Protein 7DMN (pdb70)

Nearest PDB structures (foldseek):
  7dmn-assembly1_A  TM=1.003E+00  e=6.955E-75  Fusarium sp. FN080326
  7e5t-assembly2_B  TM=9.653E-01  e=1.351E-65  Fusarium sp. FN080326
  7e5t-assembly4_D  TM=9.650E-01  e=1.390E-64  Fusarium sp. FN080326
  7e5v-assembly3_C  TM=9.183E-01  e=2.519E-38  Pyrenochaetopsis sp.
  7e5u-assembly3_C  TM=9.226E-01  e=4.398E-38  Pyrenochaetopsis sp.

Organism: Fusarium sp. (strain FN080326) (NCBI:txid1608308)

Structure (mmCIF, N/CA/C/O backbone):
data_7DMN
#
_entry.id   7DMN
#
_cell.length_a   84.968
_cell.length_b   82.429
_cell.length_c   48.192
_cell.angle_alpha   90.000
_cell.angle_beta   90.000
_cell.angle_gamma   90.000
#
_symmetry.space_group_name_H-M   'P 21 21 2'
#
loop_
_entity.id
_entity.type
_entity.pdbx_description
1 polymer 'Diels-Alderase fsa2'
2 non-polymer GLYCEROL
3 water water
#
loop_
_atom_site.group_PDB
_atom_site.id
_atom_site.type_symbol
_atom_site.label_atom_id
_atom_site.label_alt_id
_atom_site.label_comp_id
_atom_site.label_asym_id
_atom_site.label_entity_id
_atom_site.label_seq_id
_atom_site.pdbx_PDB_ins_code
_atom_site.Cartn_x
_atom_site.Cartn_y
_atom_site.Cartn_z
_atom_site.occupancy
_atom_site.B_iso_or_equiv
_atom_site.auth_seq_id
_atom_site.auth_comp_id
_atom_site.auth_asym_id
_atom_site.auth_atom_id
_atom_site.pdbx_PDB_model_num
ATOM 1 N N . HIS A 1 3 ? -28.045 -0.128 -38.257 1.00 50.00 3 HIS A N 1
ATOM 2 C CA . HIS A 1 3 ? -26.945 0.839 -37.956 1.00 50.62 3 HIS A CA 1
ATOM 3 C C . HIS A 1 3 ? -25.851 0.133 -37.133 1.00 47.55 3 HIS A C 1
ATOM 4 O O . HIS A 1 3 ? -25.276 -0.823 -37.626 1.00 42.73 3 HIS A O 1
ATOM 11 N N . MET A 1 4 ? -25.572 0.587 -35.899 1.00 39.85 4 MET A N 1
ATOM 12 C CA . MET A 1 4 ? -24.234 0.421 -35.295 1.00 35.37 4 MET A CA 1
ATOM 13 C C . MET A 1 4 ? -24.079 -0.958 -34.629 1.00 32.22 4 MET A C 1
ATOM 14 O O . MET A 1 4 ? -25.083 -1.613 -34.223 1.00 25.15 4 MET A O 1
ATOM 19 N N . SER A 1 5 ? -22.797 -1.362 -34.510 1.00 26.70 5 SER A N 1
ATOM 20 C CA . SER A 1 5 ? -22.352 -2.696 -34.081 1.00 23.71 5 SER A CA 1
ATOM 21 C C . SER A 1 5 ? -21.436 -2.587 -32.844 1.00 20.53 5 SER A C 1
ATOM 22 O O . SER A 1 5 ? -20.446 -1.863 -32.862 1.00 19.93 5 SER A O 1
ATOM 25 N N . ASN A 1 6 ? -21.794 -3.286 -31.763 1.00 17.84 6 ASN A N 1
ATOM 26 C CA . ASN A 1 6 ? -20.996 -3.351 -30.529 1.00 17.40 6 ASN A CA 1
ATOM 27 C C . ASN A 1 6 ? -20.793 -1.947 -29.919 1.00 17.54 6 ASN A C 1
ATOM 28 O O . ASN A 1 6 ? -19.718 -1.622 -29.412 1.00 17.62 6 ASN A O 1
ATOM 33 N N . VAL A 1 7 ? -21.828 -1.118 -30.005 1.00 16.42 7 VAL A N 1
ATOM 34 C CA . VAL A 1 7 ? -21.863 0.191 -29.369 1.00 16.88 7 VAL A CA 1
ATOM 35 C C . VAL A 1 7 ? -23.077 0.207 -28.429 1.00 16.14 7 VAL A C 1
ATOM 36 O O . VAL A 1 7 ? -24.214 0.051 -28.870 1.00 16.61 7 VAL A O 1
ATOM 40 N N . THR A 1 8 ? -22.795 0.342 -27.131 1.00 15.86 8 THR A N 1
ATOM 41 C CA . THR A 1 8 ? -23.791 0.399 -26.092 1.00 16.23 8 THR A CA 1
ATOM 42 C C . THR A 1 8 ? -24.201 1.860 -25.910 1.00 18.40 8 THR A C 1
ATOM 43 O O . THR A 1 8 ? -23.352 2.712 -25.583 1.00 17.17 8 THR A O 1
ATOM 47 N N . VAL A 1 9 ? -25.503 2.120 -26.056 1.00 19.31 9 VAL A N 1
ATOM 48 C CA . VAL A 1 9 ? -26.046 3.463 -26.038 1.00 21.05 9 VAL A CA 1
ATOM 49 C C . VAL A 1 9 ? -27.165 3.576 -25.001 1.00 20.50 9 VAL A C 1
ATOM 50 O O . VAL A 1 9 ? -28.048 2.729 -24.922 1.00 21.96 9 VAL A O 1
ATOM 54 N N . SER A 1 10 ? -27.120 4.678 -24.245 1.00 19.61 10 SER A N 1
ATOM 55 C CA . SER A 1 10 ? -28.233 5.174 -23.420 1.00 18.77 10 SER A CA 1
ATOM 56 C C . SER A 1 10 ? -28.618 6.542 -23.955 1.00 18.86 10 SER A C 1
ATOM 57 O O . SER A 1 10 ? -27.777 7.430 -23.912 1.00 17.16 10 SER A O 1
ATOM 60 N N . ALA A 1 11 ? -29.851 6.661 -24.471 1.00 18.57 11 ALA A N 1
ATOM 61 C CA . ALA A 1 11 ? -30.370 7.893 -25.102 1.00 20.48 11 ALA A CA 1
ATOM 62 C C . ALA A 1 11 ? -31.605 8.361 -24.321 1.00 22.80 11 ALA A C 1
ATOM 63 O O . ALA A 1 11 ? -32.584 7.575 -24.114 1.00 23.02 11 ALA A O 1
ATOM 65 N N . PHE A 1 12 ? -31.524 9.606 -23.845 1.00 21.12 12 PHE A N 1
ATOM 66 C CA . PHE A 1 12 ? -32.579 10.277 -23.115 1.00 21.57 12 PHE A CA 1
ATOM 67 C C . PHE A 1 12 ? -33.043 11.456 -23.976 1.00 20.36 12 PHE A C 1
ATOM 68 O O . PHE A 1 12 ? -32.241 12.247 -24.420 1.00 19.38 12 PHE A O 1
ATOM 76 N N . THR A 1 13 ? -34.347 11.560 -24.197 1.00 21.35 13 THR A N 1
ATOM 77 C CA . THR A 1 13 ? -34.883 12.653 -24.956 1.00 23.50 13 THR A CA 1
ATOM 78 C C . THR A 1 13 ? -36.135 13.128 -24.247 1.00 23.85 13 THR A C 1
ATOM 79 O O . THR A 1 13 ? -37.060 12.331 -24.046 1.00 25.04 13 THR A O 1
ATOM 83 N N . VAL A 1 14 ? -36.171 14.422 -23.918 1.00 26.32 14 VAL A N 1
ATOM 84 C CA . VAL A 1 14 ? -37.317 15.016 -23.238 1.00 26.60 14 VAL A CA 1
ATOM 85 C C . VAL A 1 14 ? -38.586 14.629 -24.013 1.00 25.93 14 VAL A C 1
ATOM 86 O O . VAL A 1 14 ? -38.577 14.620 -25.217 1.00 25.70 14 VAL A O 1
ATOM 90 N N . ASP A 1 15 ? -39.603 14.155 -23.289 1.00 25.97 15 ASP A N 1
ATOM 91 C CA . ASP A 1 15 ? -40.915 13.766 -23.800 1.00 28.11 15 ASP A CA 1
ATOM 92 C C . ASP A 1 15 ? -40.921 12.407 -24.519 1.00 30.60 15 ASP A C 1
ATOM 93 O O . ASP A 1 15 ? -41.946 12.063 -25.070 1.00 31.47 15 ASP A O 1
ATOM 98 N N . LYS A 1 16 ? -39.818 11.647 -24.547 1.00 29.33 16 LYS A N 1
ATOM 99 C CA . LYS A 1 16 ? -39.861 10.263 -25.047 1.00 32.65 16 LYS A CA 1
ATOM 100 C C . LYS A 1 16 ? -39.621 9.327 -23.856 1.00 35.01 16 LYS A C 1
ATOM 101 O O . LYS A 1 16 ? -39.005 9.722 -22.853 1.00 35.10 16 LYS A O 1
ATOM 107 N N . SER A 1 17 ? -40.172 8.111 -23.931 1.00 37.22 17 SER A N 1
ATOM 108 C CA . SER A 1 17 ? -40.091 7.152 -22.825 1.00 40.22 17 SER A CA 1
ATOM 109 C C . SER A 1 17 ? -38.790 6.357 -22.922 1.00 39.70 17 SER A C 1
ATOM 110 O O . SER A 1 17 ? -38.338 6.039 -24.007 1.00 38.09 17 SER A O 1
ATOM 113 N N . ILE A 1 18 ? -38.252 5.998 -21.752 1.00 44.36 18 ILE A N 1
ATOM 114 C CA . ILE A 1 18 ? -36.995 5.274 -21.618 1.00 47.99 18 ILE A CA 1
ATOM 115 C C . ILE A 1 18 ? -37.256 3.813 -21.229 1.00 54.17 18 ILE A C 1
ATOM 116 O O . ILE A 1 18 ? -36.298 3.096 -20.943 1.00 58.35 18 ILE A O 1
ATOM 121 N N . SER A 1 19 ? -38.525 3.370 -21.219 1.00 57.26 19 SER A N 1
ATOM 122 C CA . SER A 1 19 ? -38.884 1.989 -20.782 1.00 56.68 19 SER A CA 1
ATOM 123 C C . SER A 1 19 ? -38.363 0.925 -21.771 1.00 52.56 19 SER A C 1
ATOM 124 O O . SER A 1 19 ? -38.078 -0.197 -21.345 1.00 53.92 19 SER A O 1
ATOM 127 N N . GLU A 1 20 ? -38.215 1.272 -23.062 1.00 50.50 20 GLU A N 1
ATOM 128 C CA . GLU A 1 20 ? -37.768 0.308 -24.104 1.00 49.14 20 GLU A CA 1
ATOM 129 C C . GLU A 1 20 ? -36.242 0.352 -24.322 1.00 48.12 20 GLU A C 1
ATOM 130 O O . GLU A 1 20 ? -35.712 -0.385 -25.168 1.00 53.25 20 GLU A O 1
ATOM 136 N N . GLU A 1 21 ? -35.520 1.199 -23.574 1.00 43.53 21 GLU A N 1
ATOM 137 C CA . GLU A 1 21 ? -34.055 1.241 -23.672 1.00 35.92 21 GLU A CA 1
ATOM 138 C C . GLU A 1 21 ? -33.511 -0.139 -23.260 1.00 34.05 21 GLU A C 1
ATOM 139 O O . GLU A 1 21 ? -33.931 -0.737 -22.274 1.00 32.82 21 GLU A O 1
ATOM 145 N N . HIS A 1 22 ? -32.571 -0.667 -24.038 1.00 32.53 22 HIS A N 1
ATOM 146 C CA . HIS A 1 22 ? -32.125 -2.014 -23.800 1.00 30.85 22 HIS A CA 1
ATOM 147 C C . HIS A 1 22 ? -31.153 -2.031 -22.622 1.00 27.78 22 HIS A C 1
ATOM 148 O O . HIS A 1 22 ? -31.021 -3.032 -21.961 1.00 24.97 22 HIS A O 1
ATOM 155 N N . VAL A 1 23 ? -30.477 -0.910 -22.349 1.00 26.40 23 VAL A N 1
ATOM 156 C CA . VAL A 1 23 ? -29.387 -0.981 -21.399 1.00 25.64 23 VAL A CA 1
ATOM 157 C C . VAL A 1 23 ? -29.928 -1.089 -19.961 1.00 23.77 23 VAL A C 1
ATOM 158 O O . VAL A 1 23 ? -30.865 -0.408 -19.597 1.00 28.35 23 VAL A O 1
ATOM 162 N N . LEU A 1 24 ? -29.330 -1.989 -19.161 1.00 22.10 24 LEU A N 1
ATOM 163 C CA . LEU A 1 24 ? -29.750 -2.274 -17.773 1.00 24.02 24 LEU A CA 1
ATOM 164 C C . LEU A 1 24 ? -29.160 -1.266 -16.777 1.00 23.45 24 LEU A C 1
ATOM 165 O O . LEU A 1 24 ? -28.037 -0.797 -16.938 1.00 21.72 24 LEU A O 1
ATOM 170 N N . PRO A 1 25 ? -29.913 -0.912 -15.711 1.00 23.18 25 PRO A N 1
ATOM 171 C CA . PRO A 1 25 ? -29.419 -0.015 -14.669 1.00 24.65 25 PRO A CA 1
ATOM 172 C C . PRO A 1 25 ? -28.308 -0.716 -13.876 1.00 21.75 25 PRO A C 1
ATOM 173 O O . PRO A 1 25 ? -28.240 -1.941 -13.836 1.00 19.55 25 PRO A O 1
ATOM 177 N N . SER A 1 26 ? -27.413 0.065 -13.294 1.00 20.45 26 SER A N 1
ATOM 178 C CA . SER A 1 26 ? -26.346 -0.471 -12.477 1.00 19.89 26 SER A CA 1
ATOM 179 C C . SER A 1 26 ? -26.166 0.426 -11.261 1.00 20.64 26 SER A C 1
ATOM 180 O O . SER A 1 26 ? -26.648 1.560 -11.242 1.00 19.96 26 SER A O 1
ATOM 183 N N . SER A 1 27 ? -25.506 -0.107 -10.239 1.00 19.10 27 SER A N 1
ATOM 184 C CA . SER A 1 27 ? -25.013 0.717 -9.141 1.00 19.74 27 SER A CA 1
ATOM 185 C C . SER A 1 27 ? -23.498 0.876 -9.314 1.00 17.43 27 SER A C 1
ATOM 186 O O . SER A 1 27 ? -22.966 0.817 -10.440 1.00 17.35 27 SER A O 1
ATOM 189 N N . PHE A 1 28 ? -22.803 1.097 -8.208 1.00 16.43 28 PHE A N 1
ATOM 190 C CA . PHE A 1 28 ? -21.347 1.319 -8.245 1.00 14.79 28 PHE A CA 1
ATOM 191 C C . PHE A 1 28 ? -20.634 0.056 -8.749 1.00 14.68 28 PHE A C 1
ATOM 192 O O . PHE A 1 28 ? -20.857 -1.053 -8.242 1.00 14.53 28 PHE A O 1
ATOM 200 N N . ILE A 1 29 ? -19.801 0.214 -9.785 1.00 14.49 29 ILE A N 1
ATOM 201 C CA . ILE A 1 29 ? -18.924 -0.856 -10.245 1.00 14.67 29 ILE A CA 1
ATOM 202 C C . ILE A 1 29 ? -17.531 -0.640 -9.657 1.00 14.14 29 ILE A C 1
ATOM 203 O O . ILE A 1 29 ? -16.831 0.289 -10.062 1.00 15.24 29 ILE A O 1
ATOM 208 N N . PRO A 1 30 ? -17.087 -1.471 -8.705 1.00 13.22 30 PRO A N 1
ATOM 209 C CA . PRO A 1 30 ? -15.773 -1.306 -8.098 1.00 14.55 30 PRO A CA 1
ATOM 210 C C . PRO A 1 30 ? -14.685 -1.364 -9.167 1.00 14.03 30 PRO A C 1
ATOM 211 O O . PRO A 1 30 ? -14.805 -2.156 -10.099 1.00 13.81 30 PRO A O 1
ATOM 215 N N . GLY A 1 31 ? -13.682 -0.494 -9.042 1.00 13.82 31 GLY A N 1
ATOM 216 C CA . GLY A 1 31 ? -12.503 -0.531 -9.895 1.00 13.16 31 GLY A CA 1
ATOM 217 C C . GLY A 1 31 ? -12.704 0.234 -11.184 1.00 14.03 31 GLY A C 1
ATOM 218 O O . GLY A 1 31 ? -11.817 0.330 -11.971 1.00 14.46 31 GLY A O 1
ATOM 219 N N . SER A 1 32 ? -13.882 0.820 -11.374 1.00 14.16 32 SER A N 1
ATOM 220 C CA . SER A 1 32 ? -14.259 1.383 -12.647 1.00 14.38 32 SER A CA 1
ATOM 221 C C . SER A 1 32 ? -14.479 2.894 -12.510 1.00 12.97 32 SER A C 1
ATOM 222 O O . SER A 1 32 ? -14.742 3.397 -11.418 1.00 13.69 32 SER A O 1
ATOM 225 N N . GLY A 1 33 ? -14.410 3.573 -13.649 1.00 12.37 33 GLY A N 1
ATOM 226 C CA . GLY A 1 33 ? -14.763 4.981 -13.756 1.00 13.29 33 GLY A CA 1
ATOM 227 C C . GLY A 1 33 ? -16.258 5.221 -13.687 1.00 12.90 33 GLY A C 1
ATOM 228 O O . GLY A 1 33 ? -16.665 6.313 -13.363 1.00 11.98 33 GLY A O 1
ATOM 229 N N . ASN A 1 34 ? -17.063 4.197 -14.009 1.00 13.00 34 ASN A N 1
ATOM 230 C CA . ASN A 1 34 ? -18.542 4.266 -13.873 1.00 13.11 34 ASN A CA 1
ATOM 231 C C . ASN A 1 34 ? -19.111 5.404 -14.735 1.00 13.74 34 ASN A C 1
ATOM 232 O O . ASN A 1 34 ? -20.142 6.028 -14.358 1.00 14.26 34 ASN A O 1
ATOM 237 N N . ILE A 1 35 ? -18.493 5.633 -15.899 1.00 12.19 35 ILE A N 1
ATOM 238 C CA . ILE A 1 35 ? -18.829 6.741 -16.782 1.00 13.33 35 ILE A CA 1
ATOM 239 C C . ILE A 1 35 ? -20.238 6.551 -17.367 1.00 12.84 35 ILE A C 1
ATOM 240 O O . ILE A 1 35 ? -20.966 7.526 -17.608 1.00 13.23 35 ILE A O 1
ATOM 245 N N . PHE A 1 36 ? -20.629 5.305 -17.646 1.00 12.57 36 PHE A N 1
ATOM 246 C CA . PHE A 1 36 ? -21.915 5.046 -18.281 1.00 12.40 36 PHE A CA 1
ATOM 247 C C . PHE A 1 36 ? -23.048 5.347 -17.298 1.00 11.53 36 PHE A C 1
ATOM 248 O O . PHE A 1 36 ? -22.953 5.017 -16.116 1.00 11.44 36 PHE A O 1
ATOM 256 N N . PRO A 1 37 ? -24.185 5.862 -17.805 1.00 11.87 37 PRO A N 1
ATOM 257 C CA . PRO A 1 37 ? -25.382 6.113 -16.992 1.00 12.32 37 PRO A CA 1
ATOM 258 C C . PRO A 1 37 ? -25.879 4.945 -16.128 1.00 14.13 37 PRO A C 1
ATOM 259 O O . PRO A 1 37 ? -25.852 3.793 -16.571 1.00 15.04 37 PRO A O 1
ATOM 263 N N . LYS A 1 38 ? -26.332 5.262 -14.908 1.00 14.70 38 LYS A N 1
ATOM 264 C CA . LYS A 1 38 ? -26.772 4.288 -13.939 1.00 16.21 38 LYS A CA 1
ATOM 265 C C . LYS A 1 38 ? -28.280 4.032 -14.025 1.00 18.38 38 LYS A C 1
ATOM 266 O O . LYS A 1 38 ? -28.721 2.893 -13.770 1.00 15.68 38 LYS A O 1
ATOM 272 N N . PHE A 1 39 ? -29.051 5.103 -14.255 1.00 18.28 39 PHE A N 1
ATOM 273 C CA . PHE A 1 39 ? -30.510 5.045 -14.243 1.00 22.31 39 PHE A CA 1
ATOM 274 C C . PHE A 1 39 ? -30.967 5.033 -15.697 1.00 25.21 39 PHE A C 1
ATOM 275 O O . PHE A 1 39 ? -31.096 6.074 -16.295 1.00 33.39 39 PHE A O 1
ATOM 283 N N . THR A 1 40 ? -31.134 3.849 -16.285 1.00 25.93 40 THR A N 1
ATOM 284 C CA . THR A 1 40 ? -31.184 3.750 -17.745 1.00 26.86 40 THR A CA 1
ATOM 285 C C . THR A 1 40 ? -32.599 3.564 -18.302 1.00 29.69 40 THR A C 1
ATOM 286 O O . THR A 1 40 ? -33.014 4.323 -19.180 1.00 33.84 40 THR A O 1
ATOM 290 N N . SER A 1 41 ? -33.278 2.477 -17.933 1.00 38.29 41 SER A N 1
ATOM 291 C CA . SER A 1 41 ? -34.611 2.160 -18.555 1.00 43.41 41 SER A CA 1
ATOM 292 C C . SER A 1 41 ? -35.755 2.630 -17.641 1.00 44.62 41 SER A C 1
ATOM 293 O O . SER A 1 41 ? -36.950 2.601 -18.025 1.00 47.37 41 SER A O 1
ATOM 296 N N . ALA A 1 42 ? -35.390 3.044 -16.427 1.00 38.40 42 ALA A N 1
ATOM 297 C CA . ALA A 1 42 ? -36.267 3.794 -15.581 1.00 40.20 42 ALA A CA 1
ATOM 298 C C . ALA A 1 42 ? -35.392 4.782 -14.827 1.00 44.10 42 ALA A C 1
ATOM 299 O O . ALA A 1 42 ? -34.183 4.803 -15.008 1.00 48.60 42 ALA A O 1
ATOM 301 N N . ILE A 1 43 ? -36.014 5.559 -13.953 1.00 42.39 43 ILE A N 1
ATOM 302 C CA . ILE A 1 43 ? -35.293 6.533 -13.257 1.00 43.84 43 ILE A CA 1
ATOM 303 C C . ILE A 1 43 ? -36.182 6.994 -12.114 1.00 43.22 43 ILE A C 1
ATOM 304 O O . ILE A 1 43 ? -37.257 7.547 -12.363 1.00 37.82 43 ILE A O 1
ATOM 309 N N . PRO A 1 44 ? -35.814 6.674 -10.846 1.00 39.24 44 PRO A N 1
ATOM 310 C CA . PRO A 1 44 ? -36.496 7.251 -9.696 1.00 36.04 44 PRO A CA 1
ATOM 311 C C . PRO A 1 44 ? -36.738 8.730 -9.993 1.00 34.99 44 PRO A C 1
ATOM 312 O O . PRO A 1 44 ? -35.864 9.421 -10.517 1.00 35.85 44 PRO A O 1
ATOM 316 N N . LYS A 1 45 ? -37.947 9.184 -9.669 1.00 30.07 45 LYS A N 1
ATOM 317 C CA . LYS A 1 45 ? -38.384 10.512 -9.965 1.00 31.62 45 LYS A CA 1
ATOM 318 C C . LYS A 1 45 ? -37.309 11.534 -9.527 1.00 30.07 45 LYS A C 1
A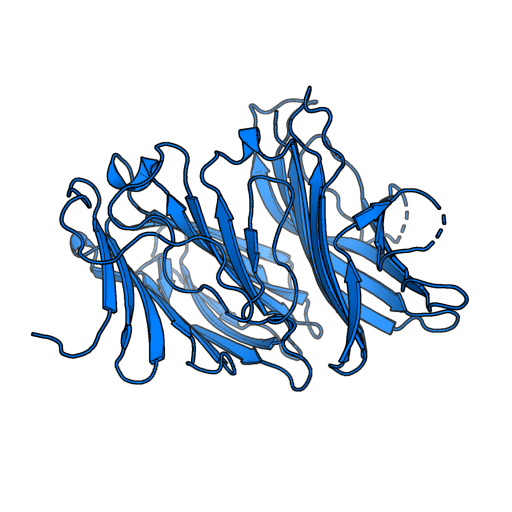TOM 319 O O . LYS A 1 45 ? -37.209 12.624 -10.116 1.00 32.12 45 LYS A O 1
ATOM 325 N N . THR A 1 46 ? -36.522 11.189 -8.495 1.00 27.06 46 THR A N 1
ATOM 326 C CA . THR A 1 46 ? -35.654 12.126 -7.773 1.00 23.63 46 THR A CA 1
ATOM 327 C C . THR A 1 46 ? -34.191 12.001 -8.220 1.00 21.38 46 THR A C 1
ATOM 328 O O . THR A 1 46 ? -33.340 12.778 -7.772 1.00 20.55 46 THR A O 1
ATOM 332 N N . ALA A 1 47 ? -33.917 11.008 -9.061 1.00 19.77 47 ALA A N 1
ATOM 333 C CA . ALA A 1 47 ? -32.570 10.526 -9.342 1.00 19.39 47 ALA A CA 1
ATOM 334 C C . ALA A 1 47 ? -31.853 11.495 -10.281 1.00 17.35 47 ALA A C 1
ATOM 335 O O . ALA A 1 47 ? -32.489 12.155 -11.099 1.00 19.04 47 ALA A O 1
ATOM 337 N N . TRP A 1 48 ? -30.521 11.548 -10.180 1.00 15.04 48 TRP A N 1
ATOM 338 C CA . TRP A 1 48 ? -29.705 12.467 -10.985 1.00 13.83 48 TRP A CA 1
ATOM 339 C C . TRP A 1 48 ? -28.274 11.913 -11.094 1.00 12.62 48 TRP A C 1
ATOM 340 O O . TRP A 1 48 ? -27.815 11.114 -10.258 1.00 10.72 48 TRP A O 1
ATOM 351 N N . GLU A 1 49 ? -27.584 12.343 -12.135 1.00 11.75 49 GLU A N 1
ATOM 352 C CA . GLU A 1 49 ? -26.249 11.892 -12.422 1.00 13.88 49 GLU A CA 1
ATOM 353 C C . GLU A 1 49 ? -25.440 13.077 -12.953 1.00 12.78 49 GLU A C 1
ATOM 354 O O . GLU A 1 49 ? -25.994 13.938 -13.624 1.00 12.02 49 GLU A O 1
ATOM 360 N N . LEU A 1 50 ? -24.137 13.044 -12.696 1.00 11.19 50 LEU A N 1
ATOM 361 C CA . LEU A 1 50 ? -23.275 14.146 -12.941 1.00 11.32 50 LEU A CA 1
ATOM 362 C C . LEU A 1 50 ? -21.970 13.597 -13.501 1.00 10.68 50 LEU A C 1
ATOM 363 O O . LEU A 1 50 ? -21.441 12.596 -13.026 1.00 10.18 50 LEU A O 1
ATOM 368 N N . TRP A 1 51 ? -21.501 14.258 -14.556 1.00 10.20 51 TRP A N 1
ATOM 369 C CA . TRP A 1 51 ? -20.160 14.127 -15.103 1.00 10.09 51 TRP A CA 1
ATOM 370 C C . TRP A 1 51 ? -19.516 15.492 -14.913 1.00 9.90 51 TRP A C 1
ATOM 371 O O . TRP A 1 51 ? -20.041 16.454 -15.440 1.00 9.62 51 TRP A O 1
ATOM 382 N N . TYR A 1 52 ? -18.451 15.544 -14.118 1.00 9.20 52 TYR A N 1
ATOM 383 C CA . TYR A 1 52 ? -17.890 16.798 -13.648 1.00 9.21 52 TYR A CA 1
ATOM 384 C C . TYR A 1 52 ? -16.447 16.937 -14.142 1.00 9.03 52 TYR A C 1
ATOM 385 O O . TYR A 1 52 ? -15.682 16.002 -14.053 1.00 9.11 52 TYR A O 1
ATOM 394 N N . PHE A 1 53 ? -16.066 18.137 -14.597 1.00 8.87 53 PHE A N 1
ATOM 395 C CA . PHE A 1 53 ? -14.726 18.386 -15.106 1.00 9.11 53 PHE A CA 1
ATOM 396 C C . PHE A 1 53 ? -14.263 19.773 -14.671 1.00 9.29 53 PHE A C 1
ATOM 397 O O . PHE A 1 53 ? -15.016 20.763 -14.736 1.00 10.63 53 PHE A O 1
ATOM 405 N N . ASP A 1 54 ? -13.021 19.890 -14.237 1.00 9.29 54 ASP A N 1
ATOM 406 C CA . ASP A 1 54 ? -12.533 21.234 -13.948 1.00 9.55 54 ASP A CA 1
ATOM 407 C C . ASP A 1 54 ? -11.038 21.313 -14.224 1.00 9.39 54 ASP A C 1
ATOM 408 O O . ASP A 1 54 ? -10.397 20.325 -14.519 1.00 9.39 54 ASP A O 1
ATOM 413 N N . GLY A 1 55 ? -10.525 22.536 -14.106 1.00 10.36 55 GLY A N 1
ATOM 414 C CA . GLY A 1 55 ? -9.124 22.863 -14.164 1.00 10.23 55 GLY A CA 1
ATOM 415 C C . GLY A 1 55 ? -8.879 24.270 -13.652 1.00 10.46 55 GLY A C 1
ATOM 416 O O . GLY A 1 55 ? -9.739 25.134 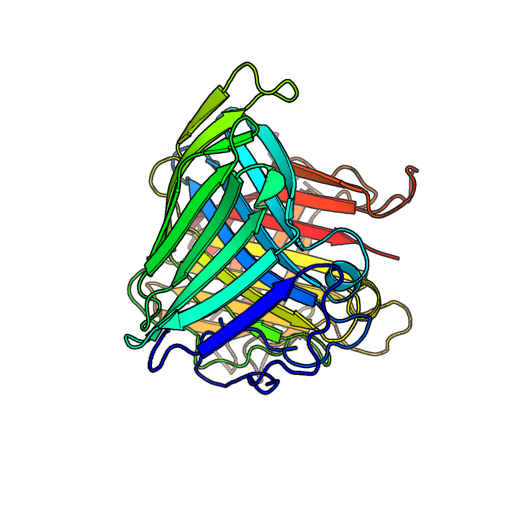-13.772 1.00 11.17 55 GLY A O 1
ATOM 417 N N . ILE A 1 56 ? -7.698 24.511 -13.083 1.00 10.87 56 ILE A N 1
ATOM 418 C CA . ILE A 1 56 ? -7.317 25.841 -12.566 1.00 10.93 56 ILE A CA 1
ATOM 419 C C . ILE A 1 56 ? -5.812 26.034 -12.798 1.00 12.04 56 ILE A C 1
ATOM 420 O O . ILE A 1 56 ? -5.011 25.145 -12.512 1.00 10.73 56 ILE A O 1
ATOM 425 N N . SER A 1 57 ? -5.459 27.212 -13.332 1.00 13.20 57 SER A N 1
ATOM 426 C CA . SER A 1 57 ? -4.070 27.587 -13.606 1.00 14.25 57 SER A CA 1
ATOM 427 C C . SER A 1 57 ? -3.343 28.008 -12.324 1.00 14.31 57 SER A C 1
ATOM 428 O O . SER A 1 57 ? -3.748 28.956 -11.706 1.00 13.31 57 SER A O 1
ATOM 431 N N . LYS A 1 58 ? -2.248 27.333 -11.974 1.00 15.01 58 LYS A N 1
ATOM 432 C CA . LYS A 1 58 ? -1.381 27.820 -10.906 1.00 15.87 58 LYS A CA 1
ATOM 433 C C . LYS A 1 58 ? -0.707 29.141 -11.332 1.00 15.45 58 LYS A C 1
ATOM 434 O O . LYS A 1 58 ? -0.513 30.043 -10.490 1.00 13.53 58 LYS A O 1
ATOM 440 N N . ASP A 1 59 ? -0.389 29.281 -12.621 1.00 16.36 59 ASP A N 1
ATOM 441 C CA . ASP A 1 59 ? 0.344 30.467 -13.106 1.00 17.19 59 ASP A CA 1
ATOM 442 C C . ASP A 1 59 ? -0.529 31.723 -13.063 1.00 17.61 59 ASP A C 1
ATOM 443 O O . ASP A 1 59 ? 0.011 32.782 -12.745 1.00 15.13 59 ASP A O 1
ATOM 448 N N . ASP A 1 60 ? -1.851 31.628 -13.318 1.00 15.57 60 ASP A N 1
ATOM 449 C CA . ASP A 1 60 ? -2.668 32.895 -13.344 1.00 15.87 60 ASP A CA 1
ATOM 450 C C . ASP A 1 60 ? -4.057 32.748 -12.684 1.00 15.07 60 ASP A C 1
ATOM 451 O O . ASP A 1 60 ? -4.809 33.717 -12.653 1.00 13.44 60 ASP A O 1
ATOM 456 N N . LYS A 1 61 ? -4.399 31.567 -12.149 1.00 14.92 61 LYS A N 1
ATOM 457 C CA . LYS A 1 61 ? -5.627 31.383 -11.342 1.00 15.03 61 LYS A CA 1
ATOM 458 C C . LYS A 1 61 ? -6.916 31.511 -12.173 1.00 12.95 61 LYS A C 1
ATOM 459 O O . LYS A 1 61 ? -8.042 31.601 -11.611 1.00 12.33 61 LYS A O 1
ATOM 465 N N . SER A 1 62 ? -6.786 31.476 -13.498 1.00 13.51 62 SER A N 1
ATOM 466 C CA . SER A 1 62 ? -7.941 31.210 -14.356 1.00 13.50 62 SER A CA 1
ATOM 467 C C . SER A 1 62 ? -8.389 29.772 -14.048 1.00 13.79 62 SER A C 1
ATOM 468 O O . SER A 1 62 ? -7.563 28.913 -13.647 1.00 13.52 62 SER A O 1
ATOM 471 N N . SER A 1 63 ? -9.668 29.505 -14.254 1.00 12.18 63 SER A N 1
ATOM 472 C CA . SER A 1 63 ? -10.255 28.252 -13.887 1.00 12.62 63 SER A CA 1
ATOM 473 C C . SER A 1 63 ? -11.512 28.021 -14.731 1.00 12.05 63 SER A C 1
ATOM 474 O O . SER A 1 63 ? -12.212 28.975 -15.117 1.00 11.84 63 SER A O 1
ATOM 477 N N . ILE A 1 64 ? -11.787 26.746 -14.999 1.00 11.86 64 ILE A N 1
ATOM 478 C CA . ILE A 1 64 ? -12.969 26.337 -15.659 1.00 12.25 64 ILE A CA 1
ATOM 479 C C . ILE A 1 64 ? -13.605 25.180 -14.883 1.00 11.40 64 ILE A C 1
ATOM 480 O O . ILE A 1 64 ? -12.890 24.344 -14.329 1.00 10.79 64 ILE A O 1
ATOM 485 N N . VAL A 1 65 ? -14.943 25.218 -14.802 1.00 10.34 65 VAL A N 1
ATOM 486 C CA . VAL A 1 65 ? -15.734 24.254 -14.101 1.00 10.45 65 VAL A CA 1
ATOM 487 C C . VAL A 1 65 ? -16.943 23.885 -14.968 1.00 10.09 65 VAL A C 1
ATOM 488 O O . VAL A 1 65 ? -17.719 24.770 -15.319 1.00 9.14 65 VAL A O 1
ATOM 492 N N . ILE A 1 66 ? -17.076 22.588 -15.269 1.00 9.68 66 ILE A N 1
ATOM 493 C CA . ILE A 1 66 ? -18.146 22.056 -16.129 1.00 10.26 66 ILE A CA 1
ATOM 494 C C . ILE A 1 66 ? -18.917 20.988 -15.356 1.00 9.45 66 ILE A C 1
ATOM 495 O O . ILE A 1 66 ? -18.329 20.028 -14.886 1.00 9.73 66 ILE A O 1
ATOM 500 N N . GLY A 1 67 ? -20.235 21.127 -15.288 1.00 9.63 67 GLY A N 1
ATOM 501 C CA . GLY A 1 67 ? -21.111 20.081 -14.754 1.00 10.59 67 GLY A CA 1
ATOM 502 C C . GLY A 1 67 ? -22.104 19.644 -15.800 1.00 11.68 67 GLY A C 1
ATOM 503 O O . GLY A 1 67 ? -22.863 20.461 -16.282 1.00 11.76 67 GLY A O 1
ATOM 504 N N . VAL A 1 68 ? -22.035 18.373 -16.184 1.00 12.02 68 VAL A N 1
ATOM 505 C CA . VAL A 1 68 ? -22.938 17.781 -17.179 1.00 13.36 68 VAL A CA 1
ATOM 506 C C . VAL A 1 68 ? -23.884 16.838 -16.431 1.00 13.46 68 VAL A C 1
ATOM 507 O O . VAL A 1 68 ? -23.413 15.919 -15.762 1.00 11.59 68 VAL A O 1
ATOM 511 N N . THR A 1 69 ? -25.195 17.099 -16.485 1.00 13.89 69 THR A N 1
ATOM 512 C CA . THR A 1 69 ? -26.106 16.346 -15.671 1.00 15.85 69 THR A CA 1
ATOM 513 C C . THR A 1 69 ? -27.219 15.693 -16.483 1.00 17.79 69 THR A C 1
ATOM 514 O O . THR A 1 69 ? -27.654 16.191 -17.554 1.00 17.74 69 THR A O 1
ATOM 518 N N . ARG A 1 70 ? -27.804 14.653 -15.875 1.00 18.30 70 ARG A N 1
ATOM 519 C CA . ARG A 1 70 ? -28.964 13.904 -16.434 1.00 22.47 70 ARG A CA 1
ATOM 520 C C . ARG A 1 70 ? -29.914 13.554 -15.278 1.00 27.16 70 ARG A C 1
ATOM 521 O O . ARG A 1 70 ? -29.616 12.586 -14.552 1.00 28.70 70 ARG A O 1
ATOM 529 N N . ASN A 1 71 ? -31.010 14.310 -15.115 1.00 28.61 71 ASN A N 1
ATOM 530 C CA . ASN A 1 71 ? -31.957 14.073 -14.013 1.00 32.28 71 ASN A CA 1
ATOM 531 C C . ASN A 1 71 ? -33.311 13.599 -14.570 1.00 33.96 71 ASN A C 1
ATOM 532 O O . ASN A 1 71 ? -33.614 13.817 -15.752 1.00 29.49 71 ASN A O 1
ATOM 537 N N . ALA A 1 72 ? -34.131 12.999 -13.694 1.00 34.78 72 ALA A N 1
ATOM 538 C CA . ALA A 1 72 ? -35.425 12.405 -14.079 1.00 36.44 72 ALA A CA 1
ATOM 539 C C . ALA A 1 72 ? -36.373 13.509 -14.539 1.00 39.46 72 ALA A C 1
ATOM 540 O O . ALA A 1 72 ? -36.867 13.464 -15.654 1.00 43.61 72 ALA A O 1
ATOM 542 N N . GLU A 1 73 ? -36.568 14.508 -13.671 1.00 40.79 73 GLU A N 1
ATOM 543 C CA . GLU A 1 73 ? -37.308 15.724 -13.986 1.00 48.14 73 GLU A CA 1
ATOM 544 C C . GLU A 1 73 ? -37.069 16.138 -15.446 1.00 41.76 73 GLU A C 1
ATOM 545 O O . GLU A 1 73 ? -38.007 16.513 -16.138 1.00 42.86 73 GLU A O 1
ATOM 551 N N . GLY A 1 74 ? -35.810 16.055 -15.893 1.00 39.16 74 GLY A N 1
ATOM 552 C CA . GLY A 1 74 ? -35.391 16.428 -17.247 1.00 34.77 74 GLY A CA 1
ATOM 553 C C . GLY A 1 74 ? -36.214 15.752 -18.339 1.00 31.27 74 GLY A C 1
ATOM 554 O O . GLY A 1 74 ? -36.629 16.402 -19.284 1.00 29.70 74 GLY A O 1
ATOM 555 N N . LEU A 1 75 ? -36.426 14.440 -18.216 1.00 30.40 75 LEU A N 1
ATOM 556 C CA . LEU A 1 75 ? -37.184 13.673 -19.202 1.00 32.40 75 LEU A CA 1
ATOM 557 C C . LEU A 1 75 ? -38.581 14.274 -19.377 1.00 34.06 75 LEU A C 1
ATOM 558 O O . LEU A 1 75 ? -39.138 14.182 -20.465 1.00 32.43 75 LEU A O 1
ATOM 563 N N . LYS A 1 76 ? -39.138 14.820 -18.287 1.00 37.03 76 LYS A N 1
ATOM 564 C CA . LYS A 1 76 ? -40.521 15.292 -18.236 1.00 39.72 76 LYS A CA 1
ATOM 565 C C . LYS A 1 76 ? -40.597 16.724 -18.764 1.00 39.33 76 LYS A C 1
ATOM 566 O O . LYS A 1 76 ? -41.400 17.031 -19.628 1.00 43.19 76 LYS A O 1
ATOM 572 N N . HIS A 1 77 ? -39.766 17.597 -18.207 1.00 39.22 77 HIS A N 1
ATOM 573 C CA . HIS A 1 77 ? -39.780 19.021 -18.523 1.00 44.63 77 HIS A CA 1
ATOM 574 C C . HIS A 1 77 ? -38.355 19.563 -18.486 1.00 36.33 77 HIS A C 1
ATOM 575 O O . HIS A 1 77 ? -37.683 19.424 -17.492 1.00 40.02 77 HIS A O 1
ATOM 582 N N . GLY A 1 78 ? -37.930 20.230 -19.547 1.00 32.63 78 GLY A N 1
ATOM 583 C CA . GLY A 1 78 ? -36.764 21.094 -19.450 1.00 30.62 78 GLY A CA 1
ATOM 584 C C . GLY A 1 78 ? -35.538 20.515 -20.133 1.00 28.11 78 GLY A C 1
ATOM 585 O O . GLY A 1 78 ? -34.732 21.255 -20.665 1.00 31.25 78 GLY A O 1
ATOM 586 N N . GLY A 1 79 ? -35.410 19.184 -20.144 1.00 24.59 79 GLY A N 1
ATOM 587 C CA . GLY A 1 79 ? -34.262 18.558 -20.752 1.00 23.80 79 GLY A CA 1
ATOM 588 C C . GLY A 1 79 ? -33.095 18.568 -19.774 1.00 22.62 79 GLY A C 1
ATOM 589 O O . GLY A 1 79 ? -33.322 18.562 -18.552 1.00 19.65 79 GLY A O 1
ATOM 590 N N . PHE A 1 80 ? -31.864 18.561 -20.297 1.00 18.90 80 PHE A N 1
ATOM 591 C CA . PHE A 1 80 ? -30.732 18.110 -19.476 1.00 18.17 80 PHE A CA 1
ATOM 592 C C . PHE A 1 80 ? -29.677 19.210 -19.413 1.00 17.19 80 PHE A C 1
ATOM 593 O O . PHE A 1 80 ? -29.268 19.769 -20.435 1.00 14.18 80 PHE A O 1
ATOM 601 N N . LYS A 1 81 ? -29.303 19.536 -18.171 1.00 17.54 81 LYS A N 1
ATOM 602 C CA . LYS A 1 81 ? -28.543 20.755 -17.864 1.00 17.59 81 LYS A CA 1
ATOM 603 C C . LYS A 1 81 ? -27.036 20.506 -18.003 1.00 17.11 81 LYS A C 1
ATOM 604 O O . LYS A 1 81 ? -26.509 19.482 -17.559 1.00 14.77 81 LYS A O 1
ATOM 610 N N . VAL A 1 82 ? -26.354 21.457 -18.645 1.00 16.45 82 VAL A N 1
ATOM 611 C CA . VAL A 1 82 ? -24.906 21.607 -18.552 1.00 15.71 82 VAL A CA 1
ATOM 612 C C . VAL A 1 82 ? -24.584 22.991 -17.989 1.00 16.25 82 VAL A C 1
ATOM 613 O O . VAL A 1 82 ? -25.071 24.015 -18.516 1.00 14.68 82 VAL A O 1
ATOM 617 N N . GLN A 1 83 ? -23.782 23.005 -16.921 1.00 14.46 83 GLN A N 1
ATOM 618 C CA . GLN A 1 83 ? -23.315 24.239 -16.305 1.00 14.96 83 GLN A CA 1
ATOM 619 C C . GLN A 1 83 ? -21.873 24.474 -16.744 1.00 13.42 83 GLN A C 1
ATOM 620 O O . GLN A 1 83 ? -21.043 23.559 -16.686 1.00 11.46 83 GLN A O 1
ATOM 626 N N . VAL A 1 84 ? -21.585 25.718 -17.136 1.00 13.11 84 VAL A N 1
ATOM 627 C CA . VAL A 1 84 ? -20.248 26.124 -17.560 1.00 13.16 84 VAL A CA 1
ATOM 628 C C . VAL A 1 84 ? -19.917 27.384 -16.756 1.00 13.25 84 VAL A C 1
ATOM 629 O O . VAL A 1 84 ? -20.691 28.319 -16.773 1.00 12.83 84 VAL A O 1
ATOM 633 N N . PHE A 1 85 ? -18.811 27.362 -16.016 1.00 12.72 85 PHE A N 1
ATOM 634 C CA . PHE A 1 85 ? -18.390 28.481 -15.243 1.00 13.41 85 PHE A CA 1
ATOM 635 C C . PHE A 1 85 ? -16.929 28.745 -15.567 1.00 13.23 85 PHE A C 1
ATOM 636 O O . PHE A 1 85 ? -16.129 27.810 -15.576 1.00 13.45 85 PHE A O 1
ATOM 644 N N . VAL A 1 86 ? -16.603 30.024 -15.726 1.00 12.98 86 VAL A N 1
ATOM 645 C CA . VAL A 1 86 ? -15.270 30.440 -15.984 1.00 14.41 86 VAL A CA 1
ATOM 646 C C . VAL A 1 86 ? -14.937 31.668 -15.130 1.00 13.67 86 VAL A C 1
ATOM 647 O O . VAL A 1 86 ? -15.811 32.475 -14.767 1.00 11.76 86 VAL A O 1
ATOM 651 N N . ILE A 1 87 ? -13.659 31.735 -14.735 1.00 14.10 87 ILE A N 1
ATOM 652 C CA . ILE A 1 87 ? -13.051 32.906 -14.130 1.00 13.97 87 ILE A CA 1
ATOM 653 C C . ILE A 1 87 ? -11.729 33.137 -14.874 1.00 13.60 87 ILE A C 1
ATOM 654 O O . ILE A 1 87 ? -10.938 32.203 -15.039 1.00 11.89 87 ILE A O 1
ATOM 659 N N . TRP A 1 88 ? -11.550 34.372 -15.377 1.00 12.97 88 TRP A N 1
ATOM 660 C CA . TRP A 1 88 ? -10.322 34.816 -16.013 1.00 13.55 88 TRP A CA 1
ATOM 661 C C . TRP A 1 88 ? -9.300 35.159 -14.936 1.00 13.47 88 TRP A C 1
ATOM 662 O O . TRP A 1 88 ? -9.646 35.363 -13.752 1.00 13.35 88 TRP A O 1
ATOM 673 N N . ALA A 1 89 ? -8.038 35.293 -15.350 1.00 14.58 89 ALA A N 1
ATOM 674 C CA . ALA A 1 89 ? -6.929 35.698 -14.480 1.00 14.85 89 ALA A CA 1
ATOM 675 C C . ALA A 1 89 ? -7.271 37.007 -13.786 1.00 15.68 89 ALA A C 1
ATOM 676 O O . ALA A 1 89 ? -6.886 37.208 -12.644 1.00 13.63 89 ALA A O 1
ATOM 678 N N . ASP A 1 90 ? -8.002 37.891 -14.469 1.00 16.02 90 ASP A N 1
ATOM 679 C CA . ASP A 1 90 ? -8.375 39.195 -13.851 1.00 18.51 90 ASP A CA 1
ATOM 680 C C . ASP A 1 90 ? -9.685 39.140 -13.050 1.00 16.68 90 ASP A C 1
ATOM 681 O O . ASP A 1 90 ? -10.183 40.175 -12.664 1.00 15.74 90 ASP A O 1
ATOM 686 N N . GLU A 1 91 ? -10.270 37.954 -12.858 1.00 16.19 91 GLU A N 1
ATOM 687 C CA . GLU A 1 91 ? -11.363 37.701 -11.890 1.00 17.67 91 GLU A CA 1
ATOM 688 C C . GLU A 1 91 ? -12.755 38.037 -12.437 1.00 17.37 91 GLU A C 1
ATOM 689 O O . GLU A 1 91 ? -13.753 37.781 -11.755 1.00 17.45 91 GLU A O 1
ATOM 695 N N . ARG A 1 92 ? -12.801 38.398 -13.724 1.00 17.97 92 ARG A N 1
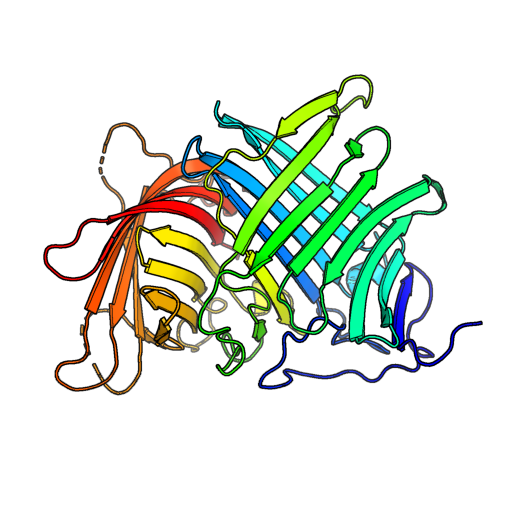ATOM 696 C CA . ARG A 1 92 ? -14.093 38.571 -14.437 1.00 18.97 92 ARG A CA 1
ATOM 697 C C . ARG A 1 92 ? -14.624 37.149 -14.673 1.00 16.09 92 ARG A C 1
ATOM 698 O O . ARG A 1 92 ? -13.804 36.270 -15.003 1.00 15.04 92 ARG A O 1
ATOM 706 N N . THR A 1 93 ? -15.932 36.931 -14.512 1.00 15.36 93 THR A N 1
ATOM 707 C CA . THR A 1 93 ? -16.514 35.623 -14.624 1.00 15.35 93 THR A CA 1
ATOM 708 C C . THR A 1 93 ? -17.590 35.616 -15.710 1.00 15.51 93 THR A C 1
ATOM 709 O O . THR A 1 93 ? -18.173 36.641 -16.053 1.00 13.98 93 THR A O 1
ATOM 713 N N . TRP A 1 94 ? -17.853 34.393 -16.169 1.00 15.34 94 TRP A N 1
ATOM 714 C CA . TRP A 1 94 ? -18.805 34.054 -17.180 1.00 14.68 94 TRP A CA 1
ATOM 715 C C . TRP A 1 94 ? -19.440 32.731 -16.771 1.00 14.27 94 TRP A C 1
ATOM 716 O O . TRP A 1 94 ? -18.712 31.836 -16.378 1.00 15.14 94 TRP A O 1
ATOM 727 N N . HIS A 1 95 ? -20.759 32.597 -16.887 1.00 14.81 95 HIS A N 1
ATOM 728 C CA . HIS A 1 95 ? -21.386 31.330 -16.637 1.00 16.78 95 HIS A CA 1
ATOM 729 C C . HIS A 1 95 ? -22.719 31.220 -17.371 1.00 15.79 95 HIS A C 1
ATOM 730 O O . HIS A 1 95 ? -23.403 32.238 -17.586 1.00 16.46 95 HIS A O 1
ATOM 737 N N . ARG A 1 96 ? -23.061 29.975 -17.705 1.00 14.69 96 ARG A N 1
ATOM 738 C CA . ARG A 1 96 ? -24.355 29.627 -18.256 1.00 17.03 96 ARG A CA 1
ATOM 739 C C . ARG A 1 96 ? -24.831 28.315 -17.649 1.00 16.11 96 ARG A C 1
ATOM 740 O O . ARG A 1 96 ? -24.025 27.429 -17.334 1.00 16.16 96 ARG A O 1
ATOM 748 N N . ASP A 1 97 ? -26.149 28.210 -17.509 1.00 17.20 97 ASP A N 1
ATOM 749 C CA . ASP A 1 97 ? -26.818 26.951 -17.391 1.00 17.91 97 ASP A CA 1
ATOM 750 C C . ASP A 1 97 ? -27.498 26.668 -18.733 1.00 18.07 97 ASP A C 1
ATOM 751 O O . ASP A 1 97 ? -28.384 27.425 -19.116 1.00 17.96 97 ASP A O 1
ATOM 756 N N . LEU A 1 98 ? -27.049 25.648 -19.467 1.00 16.30 98 LEU A N 1
ATOM 757 C CA . LEU A 1 98 ? -27.637 25.323 -20.770 1.00 16.97 98 LEU A CA 1
ATOM 758 C C . LEU A 1 98 ? -28.488 24.062 -20.653 1.00 19.63 98 LEU A C 1
ATOM 759 O O . LEU A 1 98 ? -28.095 23.123 -19.992 1.00 18.18 98 LEU A O 1
ATOM 764 N N . PHE A 1 99 ? -29.638 24.042 -21.331 1.00 19.85 99 PHE A N 1
ATOM 765 C CA . PHE A 1 99 ? -30.520 22.859 -21.297 1.00 21.81 99 PHE A CA 1
ATOM 766 C C . PHE A 1 99 ? -30.644 22.259 -22.701 1.00 21.65 99 PHE A C 1
ATOM 767 O O . PHE A 1 99 ? -30.823 22.971 -23.693 1.00 19.37 99 PHE A O 1
ATOM 775 N N . PHE A 1 100 ? -30.470 20.944 -22.778 1.00 19.23 100 PHE A N 1
ATOM 776 C CA . PHE A 1 100 ? -30.526 20.260 -24.035 1.00 18.19 100 PHE A CA 1
ATOM 777 C C . PHE A 1 100 ? -31.639 19.224 -23.983 1.00 18.39 100 PHE A C 1
ATOM 778 O O . PHE A 1 100 ? -31.740 18.503 -23.009 1.00 17.35 100 PHE A O 1
ATOM 786 N N . PRO A 1 101 ? -32.460 19.095 -25.051 1.00 18.05 101 PRO A N 1
ATOM 787 C CA . PRO A 1 101 ? -33.535 18.105 -25.083 1.00 18.99 101 PRO A CA 1
ATOM 788 C C . PRO A 1 101 ? -33.040 16.653 -25.127 1.00 17.22 101 PRO A C 1
ATOM 789 O O . PRO A 1 101 ? -33.787 15.764 -24.823 1.00 19.01 101 PRO A O 1
ATOM 793 N N . GLU A 1 102 ? -31.785 16.430 -25.510 1.00 19.35 102 GLU A N 1
ATOM 794 C CA . GLU A 1 102 ? -31.246 15.087 -25.738 1.00 19.48 102 GLU A CA 1
ATOM 795 C C . GLU A 1 102 ? -29.922 14.911 -24.988 1.00 17.11 102 GLU A C 1
ATOM 796 O O . GLU A 1 102 ? -29.077 15.755 -25.040 1.00 15.44 102 GLU A O 1
ATOM 802 N N . SER A 1 103 ? -29.766 13.745 -24.375 1.00 16.11 103 SER A N 1
ATOM 803 C CA . SER A 1 103 ? -28.557 13.341 -23.688 1.00 16.57 103 SER A CA 1
ATOM 804 C C . SER A 1 103 ? -28.263 11.900 -24.103 1.00 15.12 103 SER A C 1
ATOM 805 O O . SER A 1 103 ? -29.058 11.022 -23.827 1.00 17.64 103 SER A O 1
ATOM 808 N N . VAL A 1 104 ? -27.139 11.681 -24.759 1.00 15.48 104 VAL A N 1
ATOM 809 C CA . VAL A 1 104 ? -26.796 10.350 -25.247 1.00 16.38 104 VAL A CA 1
ATOM 810 C C . VAL A 1 104 ? -25.393 9.992 -24.759 1.00 15.55 104 VAL A C 1
ATOM 811 O O . VAL A 1 104 ? -24.473 10.740 -24.993 1.00 15.85 104 VAL A O 1
ATOM 815 N N . VAL A 1 105 ? -25.265 8.824 -24.127 1.00 14.69 105 VAL A N 1
ATOM 816 C CA . VAL A 1 105 ? -23.952 8.297 -23.737 1.00 15.39 105 VAL A CA 1
ATOM 817 C C . VAL A 1 105 ? -23.777 6.920 -24.378 1.00 14.58 105 VAL A C 1
ATOM 818 O O . VAL A 1 105 ? -24.700 6.124 -24.341 1.00 13.39 105 VAL A O 1
ATOM 822 N N . SER A 1 106 ? -22.598 6.733 -24.983 1.00 15.40 106 SER A N 1
ATOM 823 C CA . SER A 1 106 ? -22.197 5.615 -25.833 1.00 17.39 106 SER A CA 1
ATOM 824 C C . SER A 1 106 ? -20.851 5.077 -25.357 1.00 17.04 106 SER A C 1
ATOM 825 O O . SER A 1 106 ? -19.919 5.872 -25.161 1.00 17.33 106 SER A O 1
ATOM 828 N N . ILE A 1 107 ? -20.719 3.749 -25.326 1.00 15.82 107 ILE A N 1
ATOM 829 C CA . ILE A 1 107 ? -19.446 3.091 -25.224 1.00 16.66 107 ILE A CA 1
ATOM 830 C C . ILE A 1 107 ? -19.154 2.414 -26.565 1.00 18.65 107 ILE A C 1
ATOM 831 O O . ILE A 1 107 ? -19.850 1.466 -26.913 1.00 19.33 107 ILE A O 1
ATOM 836 N N . ASN A 1 108 ? -18.146 2.877 -27.310 1.00 18.73 108 ASN A N 1
ATOM 837 C CA . ASN A 1 108 ? -17.936 2.374 -28.657 1.00 20.28 108 ASN A CA 1
ATOM 838 C C . ASN A 1 108 ? -17.154 1.063 -28.568 1.00 21.44 108 ASN A C 1
ATOM 839 O O . ASN A 1 108 ? -16.781 0.619 -27.474 1.00 18.52 108 ASN A O 1
ATOM 844 N N . GLU A 1 109 ? -16.882 0.461 -29.727 1.00 22.48 109 GLU A N 1
ATOM 845 C CA . GLU A 1 109 ? -16.299 -0.872 -29.756 1.00 25.48 109 GLU A CA 1
ATOM 846 C C . GLU 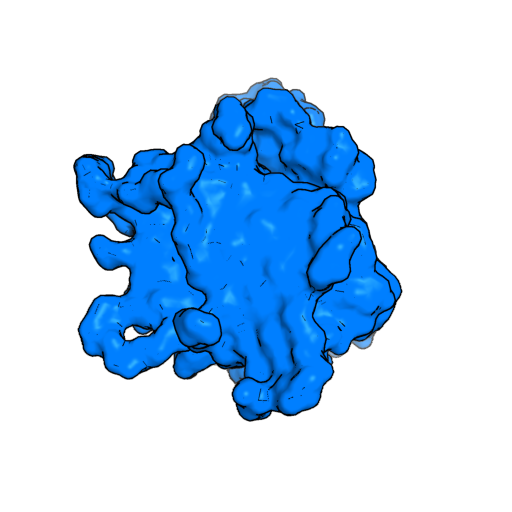A 1 109 ? -14.891 -0.869 -29.151 1.00 24.06 109 GLU A C 1
ATOM 847 O O . GLU A 1 109 ? -14.444 -1.880 -28.662 1.00 25.36 109 GLU A O 1
ATOM 853 N N . SER A 1 110 ? -14.226 0.291 -29.157 1.00 23.30 110 SER A N 1
ATOM 854 C CA . SER A 1 110 ? -12.873 0.440 -28.594 1.00 24.12 110 SER A CA 1
ATOM 855 C C . SER A 1 110 ? -12.921 0.744 -27.096 1.00 22.43 110 SER A C 1
ATOM 856 O O . SER A 1 110 ? -11.889 0.784 -26.486 1.00 22.08 110 SER A O 1
ATOM 859 N N . GLY A 1 111 ? -14.107 0.975 -26.525 1.00 20.32 111 GLY A N 1
ATOM 860 C CA . GLY A 1 111 ? -14.215 1.214 -25.107 1.00 20.85 111 GLY A CA 1
ATOM 861 C C . GLY A 1 111 ? -14.040 2.684 -24.744 1.00 20.23 111 GLY A C 1
ATOM 862 O O . GLY A 1 111 ? -13.870 3.022 -23.602 1.00 20.03 111 GLY A O 1
ATOM 863 N N . VAL A 1 112 ? -14.118 3.553 -25.742 1.00 18.82 112 VAL A N 1
ATOM 864 C CA . VAL A 1 112 ? -14.217 4.972 -25.528 1.00 18.66 112 VAL A CA 1
ATOM 865 C C . VAL A 1 112 ? -15.670 5.305 -25.171 1.00 18.07 112 VAL A C 1
ATOM 866 O O . VAL A 1 112 ? -16.622 4.854 -25.867 1.00 17.13 112 VAL A O 1
ATOM 870 N N . THR A 1 113 ? -15.853 6.124 -24.123 1.00 15.36 113 THR A N 1
ATOM 871 C CA . THR A 1 113 ? -17.160 6.574 -23.750 1.00 14.94 113 THR A CA 1
ATOM 872 C C . THR A 1 113 ? -17.360 8.032 -24.172 1.00 16.06 113 THR A C 1
ATOM 873 O O . THR A 1 113 ? -16.605 8.905 -23.762 1.00 15.89 113 THR A O 1
ATOM 877 N N . ASP A 1 114 ? -18.432 8.271 -24.943 1.00 16.91 114 ASP A N 1
ATOM 878 C CA . ASP A 1 114 ? -18.784 9.545 -25.471 1.00 17.78 114 ASP A CA 1
ATOM 879 C C . ASP A 1 114 ? -20.134 9.926 -24.893 1.00 17.58 114 ASP A C 1
ATOM 880 O O . ASP A 1 114 ? -21.020 9.106 -24.832 1.00 18.57 114 ASP A O 1
ATOM 885 N N . GLY A 1 115 ? -20.250 11.174 -24.438 1.00 17.45 115 GLY A N 1
ATOM 886 C CA . GLY A 1 115 ? -21.492 11.715 -24.001 1.00 16.21 115 GLY A CA 1
ATOM 887 C C . GLY A 1 115 ? -21.766 12.961 -24.806 1.00 17.62 115 GLY A C 1
ATOM 888 O O . GLY A 1 115 ? -20.833 13.764 -24.968 1.00 18.41 115 GLY A O 1
ATOM 889 N N . ILE A 1 116 ? -22.989 13.095 -25.345 1.00 16.49 116 ILE A N 1
ATOM 890 C CA . ILE A 1 116 ? -23.332 14.274 -26.097 1.00 16.48 116 ILE A CA 1
ATOM 891 C C . ILE A 1 116 ? -24.681 14.792 -25.608 1.00 15.25 116 ILE A C 1
ATOM 892 O O . ILE A 1 116 ? -25.668 14.076 -25.550 1.00 15.77 116 ILE A O 1
ATOM 897 N N . TRP A 1 117 ? -24.672 16.063 -25.201 1.00 15.12 117 TRP A N 1
ATOM 898 C CA . TRP A 1 117 ? -25.856 16.818 -24.842 1.00 14.90 117 TRP A CA 1
ATOM 899 C C . TRP A 1 117 ? -26.129 17.762 -26.013 1.00 14.99 117 TRP A C 1
ATOM 900 O O . TRP A 1 117 ? -25.249 18.528 -26.388 1.00 14.85 117 TRP A O 1
ATOM 911 N N . LYS A 1 118 ? -27.298 17.633 -26.624 1.00 17.21 118 LYS A N 1
ATOM 912 C CA . LYS A 1 118 ? -27.524 18.208 -27.959 1.00 19.64 118 LYS A CA 1
ATOM 913 C C . LYS A 1 118 ? -28.984 18.632 -28.110 1.00 20.70 118 LYS A C 1
ATOM 914 O O . LYS A 1 118 ? -29.878 18.200 -27.373 1.00 18.74 118 LYS A O 1
ATOM 920 N N . ASP A 1 119 ? -29.170 19.542 -29.074 1.00 24.86 119 ASP A N 1
ATOM 921 C CA . ASP A 1 119 ? -30.450 20.116 -29.460 1.00 27.19 119 ASP A CA 1
ATOM 922 C C . ASP A 1 119 ? -30.480 20.230 -30.992 1.00 30.95 119 ASP A C 1
ATOM 923 O O . ASP A 1 119 ? -29.712 21.000 -31.572 1.00 30.68 119 ASP A O 1
ATOM 928 N N . ALA A 1 120 ? -31.329 19.423 -31.640 1.00 36.04 120 ALA A N 1
ATOM 929 C CA . ALA A 1 120 ? -31.484 19.440 -33.119 1.00 37.64 120 ALA A CA 1
ATOM 930 C C . ALA A 1 120 ? -32.031 20.796 -33.591 1.00 39.00 120 ALA A C 1
ATOM 931 O O . ALA A 1 120 ? -31.604 21.310 -34.588 1.00 41.96 120 ALA A O 1
ATOM 933 N N . THR A 1 121 ? -32.965 21.367 -32.825 1.00 45.35 121 THR A N 1
ATOM 934 C CA . THR A 1 121 ? -33.630 22.648 -33.198 1.00 46.17 121 THR A CA 1
ATOM 935 C C . THR A 1 121 ? -32.631 23.803 -33.378 1.00 46.37 121 THR A C 1
ATOM 936 O O . THR A 1 121 ? -32.788 24.559 -34.358 1.00 48.20 121 THR A O 1
ATOM 940 N N . SER A 1 122 ? -31.653 23.935 -32.477 1.00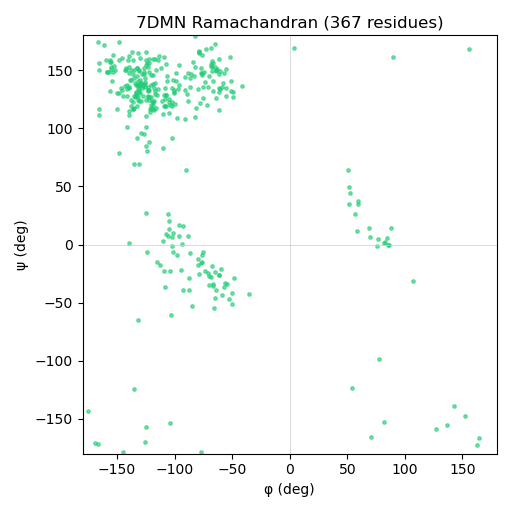 41.64 122 SER A N 1
ATOM 941 C CA . SER A 1 122 ? -30.700 25.045 -32.500 1.00 35.91 122 SER A CA 1
ATOM 942 C C . SER A 1 122 ? -29.360 24.591 -33.085 1.00 33.31 122 SER A C 1
ATOM 943 O O . SER A 1 122 ? -28.443 25.384 -33.211 1.00 36.21 122 SER A O 1
ATOM 946 N N . ASN A 1 123 ? -29.256 23.315 -33.442 1.00 32.16 123 ASN A N 1
ATOM 947 C CA . ASN A 1 123 ? -28.018 22.729 -33.936 1.00 34.94 123 ASN A CA 1
ATOM 948 C C . ASN A 1 123 ? -26.859 23.061 -32.982 1.00 34.91 123 ASN A C 1
ATOM 949 O O . ASN A 1 123 ? -25.910 23.758 -33.338 1.00 39.23 123 ASN A O 1
ATOM 954 N N . SER A 1 124 ? -26.958 22.555 -31.755 1.00 28.94 124 SER A N 1
ATOM 955 C CA . SER A 1 124 ? -26.011 22.868 -30.701 1.00 28.71 124 SER A CA 1
ATOM 956 C C . SER A 1 124 ? -25.766 21.616 -29.860 1.00 23.76 124 SER A C 1
ATOM 957 O O . SER A 1 124 ? -26.641 20.741 -29.744 1.00 25.25 124 SER A O 1
ATOM 960 N N . SER A 1 125 ? -24.567 21.544 -29.281 1.00 20.38 125 SER A N 1
ATOM 961 C CA . SER A 1 125 ? -24.188 20.422 -28.488 1.00 17.09 125 SER A CA 1
ATOM 962 C C . SER A 1 125 ? -22.935 20.732 -27.654 1.00 16.70 125 SER A C 1
ATOM 963 O O . SER A 1 125 ? -22.136 21.602 -27.987 1.00 14.34 125 SER A O 1
ATOM 966 N N . ILE A 1 126 ? -22.813 19.979 -26.553 1.00 16.12 126 ILE A N 1
ATOM 967 C CA . ILE A 1 126 ? -21.626 19.895 -25.747 1.00 15.53 126 ILE A CA 1
ATOM 968 C C . ILE A 1 126 ? -21.362 18.401 -25.551 1.00 14.56 126 ILE A C 1
ATOM 969 O O . ILE A 1 126 ? -22.268 17.675 -25.166 1.00 17.84 126 ILE A O 1
ATOM 974 N N . SER A 1 127 ? -20.129 17.974 -25.775 1.00 13.28 127 SER A N 1
ATOM 975 C CA . SER A 1 127 ? -19.842 16.581 -25.723 1.00 15.03 127 SER A CA 1
ATOM 976 C C . SER A 1 127 ? -18.585 16.350 -24.883 1.00 14.11 127 SER A C 1
ATOM 977 O O . SER A 1 127 ? -17.708 17.203 -24.785 1.00 14.00 127 SER A O 1
ATOM 980 N N . PHE A 1 128 ? -18.533 15.172 -24.271 1.00 13.84 128 PHE A N 1
ATOM 981 C CA . PHE A 1 128 ? -17.332 14.721 -23.610 1.00 14.40 128 PHE A CA 1
ATOM 982 C C . PHE A 1 128 ? -16.937 13.346 -24.171 1.00 13.59 128 PHE A C 1
ATOM 983 O O . PHE A 1 128 ? -17.751 12.594 -24.682 1.00 13.11 128 PHE A O 1
ATOM 991 N N . SER A 1 129 ? -15.652 13.048 -24.077 1.00 14.90 129 SER A N 1
ATOM 992 C CA . SER A 1 129 ? -15.148 11.798 -24.538 1.00 15.66 129 SER A CA 1
ATOM 993 C C . SER A 1 129 ? -14.087 11.328 -23.563 1.00 15.10 129 SER A C 1
ATOM 994 O O . SER A 1 129 ? -13.188 12.080 -23.265 1.00 16.06 129 SER A O 1
ATOM 997 N N . CYS A 1 130 ? -14.221 10.094 -23.072 1.00 15.15 130 CYS A N 1
ATOM 998 C CA . CYS A 1 130 ? -13.271 9.496 -22.156 1.00 14.87 130 CYS A CA 1
ATOM 999 C C . CYS A 1 130 ? -12.618 8.265 -22.795 1.00 15.42 130 CYS A C 1
ATOM 1000 O O . CYS A 1 130 ? -13.318 7.372 -23.285 1.00 15.31 130 CYS A O 1
ATOM 1003 N N . ALA A 1 131 ? -11.277 8.242 -22.739 1.00 15.56 131 ALA A N 1
ATOM 1004 C CA . ALA A 1 131 ? -10.480 7.128 -23.143 1.00 16.57 131 ALA A CA 1
ATOM 1005 C C . ALA A 1 131 ? -10.848 5.913 -22.286 1.00 16.43 131 ALA A C 1
ATOM 1006 O O . ALA A 1 131 ? -11.250 6.048 -21.148 1.00 13.70 131 ALA A O 1
ATOM 1008 N N . GLY A 1 132 ? -10.710 4.733 -22.899 1.00 16.67 132 GLY A N 1
ATOM 1009 C CA . GLY A 1 132 ? -10.930 3.494 -22.280 1.00 16.16 132 GLY A CA 1
ATOM 1010 C C . GLY A 1 132 ? -10.073 3.279 -21.047 1.00 16.69 132 GLY A C 1
ATOM 1011 O O . GLY A 1 132 ? -10.540 2.675 -20.118 1.00 16.77 132 GLY A O 1
ATOM 1012 N N . ASP A 1 133 ? -8.829 3.754 -21.039 1.00 16.02 133 ASP A N 1
ATOM 1013 C CA . ASP A 1 133 ? -7.986 3.585 -19.884 1.00 17.81 133 ASP A CA 1
ATOM 1014 C C . ASP A 1 133 ? -8.036 4.840 -18.983 1.00 18.55 133 ASP A C 1
ATOM 1015 O O . ASP A 1 133 ? -7.250 4.946 -18.054 1.00 16.25 133 ASP A O 1
ATOM 1020 N N . LEU A 1 134 ? -8.923 5.798 -19.300 1.00 17.51 134 LEU A N 1
ATOM 1021 C CA . LEU A 1 134 ? -9.060 7.070 -18.593 1.00 17.82 134 LEU A CA 1
ATOM 1022 C C . LEU A 1 134 ? -7.701 7.788 -18.459 1.00 17.98 134 LEU A C 1
ATOM 1023 O O . LEU A 1 134 ? -7.496 8.546 -17.505 1.00 17.00 134 LEU A O 1
ATOM 1028 N N . SER A 1 135 ? -6.836 7.659 -19.486 1.00 16.78 135 SER A N 1
ATOM 1029 C CA . SER A 1 135 ? -5.586 8.408 -19.543 1.00 16.10 135 SER A CA 1
ATOM 1030 C C . SER A 1 135 ? -5.844 9.839 -20.017 1.00 15.52 135 SER A C 1
ATOM 1031 O O . SER A 1 135 ? -5.025 10.729 -19.802 1.00 14.11 135 SER A O 1
ATOM 1034 N N . LYS A 1 136 ? -7.006 10.063 -20.635 1.00 15.36 136 LYS A N 1
ATOM 1035 C CA . LYS A 1 136 ? -7.361 11.344 -21.200 1.00 16.83 136 LYS A CA 1
ATOM 1036 C C . LYS A 1 136 ? -8.881 11.480 -21.202 1.00 15.30 136 LYS A C 1
ATOM 1037 O O . LYS A 1 136 ? -9.588 10.479 -21.306 1.00 13.19 136 LYS A O 1
ATOM 1043 N N . ALA A 1 137 ? -9.347 12.731 -21.169 1.00 14.57 137 ALA A N 1
ATOM 1044 C CA . ALA A 1 137 ? -10.706 13.054 -21.529 1.00 15.60 137 ALA A CA 1
ATOM 1045 C C . ALA A 1 137 ? -10.734 14.417 -22.213 1.00 16.06 137 ALA A C 1
ATOM 1046 O O . ALA A 1 137 ? -9.863 15.256 -22.011 1.00 19.52 137 ALA A O 1
ATOM 1048 N N . SER A 1 138 ? -11.799 14.684 -22.954 1.00 16.49 138 SER A N 1
ATOM 1049 C CA . SER A 1 138 ? -11.907 15.988 -23.573 1.00 17.44 138 SER A CA 1
ATOM 1050 C C . SER A 1 138 ? -13.368 16.298 -23.846 1.00 17.18 138 SER A C 1
ATOM 1051 O O . SER A 1 138 ? -14.171 15.389 -23.948 1.00 18.33 138 SER A O 1
ATOM 1054 N N . LEU A 1 139 ? -13.644 17.603 -23.994 1.00 16.97 139 LEU A N 1
ATOM 1055 C CA . LEU A 1 139 ? -14.935 18.127 -24.259 1.00 16.60 139 LEU A CA 1
ATOM 1056 C C . LEU A 1 139 ? -14.860 19.017 -25.505 1.00 15.22 139 LEU A C 1
ATOM 1057 O O . LEU A 1 139 ? -13.894 19.730 -25.701 1.00 14.23 139 LEU A O 1
ATOM 1062 N N . VAL A 1 140 ? -15.965 19.046 -26.248 1.00 15.11 140 VAL A N 1
ATOM 1063 C CA . VAL A 1 140 ? -16.132 19.960 -27.375 1.00 16.14 140 VAL A CA 1
ATOM 1064 C C . VAL A 1 140 ? -17.408 20.748 -27.122 1.00 15.22 140 VAL A C 1
ATOM 1065 O O . VAL A 1 140 ? -18.477 20.175 -26.938 1.00 16.71 140 VAL A O 1
ATOM 1069 N N . PHE A 1 141 ? -17.273 22.073 -27.131 1.00 15.09 141 PHE A N 1
ATOM 1070 C CA . PHE A 1 141 ? -18.394 22.942 -26.952 1.00 14.43 141 PHE A CA 1
ATOM 1071 C C . PHE A 1 141 ? -18.795 23.478 -28.328 1.00 15.90 141 PHE A C 1
ATOM 1072 O O . PHE A 1 141 ? -17.994 24.117 -28.972 1.00 15.91 141 PHE A O 1
ATOM 1080 N N . ASP A 1 142 ? -20.047 23.249 -28.733 1.00 16.97 142 ASP A N 1
ATOM 1081 C CA . ASP A 1 142 ? -20.499 23.732 -30.022 1.00 19.50 142 ASP A CA 1
ATOM 1082 C C . ASP A 1 142 ? -21.881 24.363 -29.868 1.00 18.23 142 ASP A C 1
ATOM 1083 O O . ASP A 1 142 ? -22.839 23.784 -30.284 1.00 18.79 142 ASP A O 1
ATOM 1088 N N . VAL A 1 143 ? -21.958 25.513 -29.195 1.00 17.95 143 VAL A N 1
ATOM 1089 C CA . VAL A 1 143 ? -23.256 26.175 -28.923 1.00 19.08 143 VAL A CA 1
ATOM 1090 C C . VAL A 1 143 ? -23.171 27.571 -29.537 1.00 19.37 143 VAL A C 1
ATOM 1091 O O . VAL A 1 143 ? -22.656 28.517 -28.930 1.00 16.57 143 VAL A O 1
ATOM 1095 N N . PRO A 1 144 ? -23.550 27.687 -30.841 1.00 20.37 144 PRO A N 1
ATOM 1096 C CA . PRO A 1 144 ? -23.460 28.958 -31.555 1.00 18.93 144 PRO A CA 1
ATOM 1097 C C . PRO A 1 144 ? -24.081 30.111 -30.761 1.00 18.14 144 PRO A C 1
ATOM 1098 O O . PRO A 1 144 ? -25.174 29.999 -30.226 1.00 18.85 144 PRO A O 1
ATOM 1102 N N . GLY A 1 145 ? -23.338 31.205 -30.652 1.00 18.44 145 GLY A N 1
ATOM 1103 C CA . GLY A 1 145 ? -23.846 32.377 -29.998 1.00 17.12 145 GLY A CA 1
ATOM 1104 C C . GLY A 1 145 ? -23.721 32.306 -28.481 1.00 17.38 145 GLY A C 1
ATOM 1105 O O . GLY A 1 145 ? -24.173 33.237 -27.817 1.00 14.84 145 GLY A O 1
ATOM 1106 N N . VAL A 1 146 ? -23.147 31.205 -27.939 1.00 17.51 146 VAL A N 1
ATOM 1107 C CA . VAL A 1 146 ? -23.032 31.007 -26.461 1.00 16.91 146 VAL A CA 1
ATOM 1108 C C . VAL A 1 146 ? -21.606 30.577 -26.093 1.00 16.40 146 VAL A C 1
ATOM 1109 O O . VAL A 1 146 ? -20.904 31.291 -25.410 1.00 16.55 146 VAL A O 1
ATOM 1113 N N . VAL A 1 147 ? -21.178 29.393 -26.546 1.00 16.07 147 VAL A N 1
ATOM 1114 C CA . VAL A 1 147 ? -19.861 28.903 -26.214 1.00 14.78 147 VAL A CA 1
ATOM 1115 C C . VAL A 1 147 ? -19.400 27.904 -27.277 1.00 14.55 147 VAL A C 1
ATOM 1116 O O . VAL A 1 147 ? -20.136 26.970 -27.558 1.00 13.01 147 VAL A O 1
ATOM 1120 N N . GLN A 1 148 ? -18.161 28.083 -27.746 1.00 14.04 148 GLN A N 1
ATOM 1121 C CA . GLN A 1 148 ? -17.492 27.230 -28.701 1.00 16.56 148 GLN A CA 1
ATOM 1122 C C . GLN A 1 148 ? -16.034 27.028 -28.262 1.00 15.41 148 GLN A C 1
ATOM 1123 O O . GLN A 1 148 ? -15.408 27.935 -27.750 1.00 16.83 148 GLN A O 1
ATOM 1129 N N . GLY A 1 149 ? -15.537 25.808 -28.448 1.00 13.79 149 GLY A N 1
ATOM 1130 C CA . GLY A 1 149 ? -14.139 25.491 -28.361 1.00 15.27 149 GLY A CA 1
ATOM 1131 C C . GLY A 1 149 ? -13.962 24.129 -27.713 1.00 14.95 149 GLY A C 1
ATOM 1132 O O . GLY A 1 149 ? -14.752 23.241 -27.949 1.00 15.49 149 GLY A O 1
ATOM 1133 N N . ASP A 1 150 ? -12.975 23.973 -26.824 1.00 15.41 150 ASP A N 1
ATOM 1134 C CA . ASP A 1 150 ? -12.747 22.643 -26.283 1.00 16.51 150 ASP A CA 1
ATOM 1135 C C . ASP A 1 150 ? -11.943 22.693 -24.989 1.00 15.75 150 ASP A C 1
ATOM 1136 O O . ASP A 1 150 ? -11.444 23.756 -24.574 1.00 16.71 150 ASP A O 1
ATOM 1141 N N . MET A 1 151 ? -11.856 21.514 -24.375 1.00 13.81 151 MET A N 1
ATOM 1142 C CA . MET A 1 151 ? -11.205 21.325 -23.090 1.00 13.57 151 MET A CA 1
ATOM 1143 C C . MET A 1 151 ? -10.566 19.924 -23.104 1.00 14.98 151 MET A C 1
ATOM 1144 O O . MET A 1 151 ? -11.191 18.979 -23.592 1.00 14.39 151 MET A O 1
ATOM 1149 N N . HIS A 1 152 ? -9.313 19.831 -22.635 1.00 16.70 152 HIS A N 1
ATOM 1150 C CA . HIS A 1 152 ? -8.557 18.552 -22.625 1.00 17.56 152 HIS A CA 1
ATOM 1151 C C . HIS A 1 152 ? -7.990 18.287 -21.231 1.00 15.43 152 HIS A C 1
ATOM 1152 O O . HIS A 1 152 ? -7.372 19.159 -20.635 1.00 14.86 152 HIS A O 1
ATOM 1159 N N . LEU A 1 153 ? -8.153 17.047 -20.789 1.00 14.18 153 LEU A N 1
ATOM 1160 C CA . LEU A 1 153 ? -7.644 16.580 -19.534 1.00 14.91 153 LEU A CA 1
ATOM 1161 C C . LEU A 1 153 ? -6.723 15.390 -19.803 1.00 15.27 153 LEU A C 1
ATOM 1162 O O . LEU A 1 153 ? -7.124 14.419 -20.450 1.00 13.56 153 LEU A O 1
ATOM 1167 N N . GLU A 1 154 ? -5.508 15.477 -19.281 1.00 14.93 154 GLU A N 1
ATOM 1168 C CA . GLU A 1 154 ? -4.591 14.380 -19.379 1.00 17.70 154 GLU A CA 1
ATOM 1169 C C . GLU A 1 154 ? -4.227 13.893 -17.975 1.00 16.00 154 GLU A C 1
ATOM 1170 O O . GLU A 1 154 ? -3.659 14.664 -17.188 1.00 15.24 154 GLU A O 1
ATOM 1176 N N . ALA A 1 155 ? -4.516 12.615 -17.683 1.00 14.13 155 ALA A N 1
ATOM 1177 C CA . ALA A 1 155 ? -4.231 12.008 -16.373 1.00 14.23 155 ALA A CA 1
ATOM 1178 C C . ALA A 1 155 ? -2.728 12.064 -16.108 1.00 14.84 155 ALA A C 1
ATOM 1179 O O . ALA A 1 155 ? -1.911 11.771 -16.988 1.00 14.96 155 ALA A O 1
ATOM 1181 N N . LEU A 1 156 ? -2.368 12.479 -14.903 1.00 15.26 156 LEU A N 1
ATOM 1182 C CA . LEU A 1 156 ? -0.987 12.562 -14.501 1.00 16.02 156 LEU A CA 1
ATOM 1183 C C . LEU A 1 156 ? -0.549 11.173 -14.061 1.00 16.33 156 LEU A C 1
ATOM 1184 O O . LEU A 1 156 ? -1.373 10.364 -13.645 1.00 14.40 156 LEU A O 1
ATOM 1189 N N . PRO A 1 157 ? 0.754 10.863 -14.186 1.00 17.29 157 PRO A N 1
ATOM 1190 C CA . PRO A 1 157 ? 1.297 9.568 -13.774 1.00 16.99 157 PRO A CA 1
ATOM 1191 C C . PRO A 1 157 ? 1.007 9.268 -12.297 1.00 16.66 157 PRO A C 1
ATOM 1192 O O . PRO A 1 157 ? 0.974 10.190 -11.481 1.00 15.17 157 PRO A O 1
ATOM 1196 N N . GLY A 1 158 ? 0.821 7.984 -11.979 1.00 15.85 158 GLY A N 1
ATOM 1197 C CA . GLY A 1 158 ? 0.663 7.514 -10.618 1.00 16.62 158 GLY A CA 1
ATOM 1198 C C . GLY A 1 158 ? -0.595 6.684 -10.473 1.00 16.47 158 GLY A C 1
ATOM 1199 O O . GLY A 1 158 ? -1.102 6.144 -11.443 1.00 16.03 158 GLY A O 1
ATOM 1200 N N . ASP A 1 159 ? -1.076 6.575 -9.237 1.00 15.89 159 ASP A N 1
ATOM 1201 C CA . ASP A 1 159 ? -2.178 5.700 -8.875 1.00 14.94 159 ASP A CA 1
ATOM 1202 C C . ASP A 1 159 ? -3.471 6.364 -9.352 1.00 13.97 159 ASP A C 1
ATOM 1203 O O . ASP A 1 159 ? -3.532 7.590 -9.377 1.00 14.01 159 ASP A O 1
ATOM 1208 N N . THR A 1 160 ? -4.463 5.556 -9.736 1.00 12.78 160 THR A N 1
ATOM 1209 C CA . THR A 1 160 ? -5.720 6.062 -10.334 1.00 13.38 160 THR A CA 1
ATOM 1210 C C . THR A 1 160 ? -6.738 6.405 -9.253 1.00 13.03 160 THR A C 1
ATOM 1211 O O . THR A 1 160 ? -7.632 7.215 -9.476 1.00 14.21 160 THR A O 1
ATOM 1215 N N . GLY A 1 161 ? -6.633 5.699 -8.131 1.00 12.50 161 GLY A N 1
ATOM 1216 C CA . GLY A 1 161 ? -7.578 5.752 -7.051 1.00 12.56 161 GLY A CA 1
ATOM 1217 C C . GLY A 1 161 ? -8.910 5.130 -7.415 1.00 12.47 161 GLY A C 1
ATOM 1218 O O . GLY A 1 161 ? -9.839 5.176 -6.655 1.00 12.14 161 GLY A O 1
ATOM 1219 N N . LEU A 1 162 ? -9.001 4.506 -8.585 1.00 13.37 162 LEU A N 1
ATOM 1220 C CA . LEU A 1 162 ? -10.290 3.878 -8.991 1.00 13.91 162 LEU A CA 1
ATOM 1221 C C . LEU A 1 162 ? -10.522 2.565 -8.236 1.00 14.27 162 LEU A C 1
ATOM 1222 O O . LEU A 1 162 ? -11.593 1.981 -8.336 1.00 15.03 162 LEU A O 1
ATOM 1227 N N . ASP A 1 163 ? -9.525 2.123 -7.468 1.00 14.53 163 ASP A N 1
ATOM 1228 C CA . ASP A 1 163 ? -9.621 0.884 -6.736 1.00 15.81 163 ASP A CA 1
ATOM 1229 C C . ASP A 1 163 ? -10.062 1.162 -5.285 1.00 16.25 163 ASP A C 1
ATOM 1230 O O . ASP A 1 163 ? -9.903 0.291 -4.413 1.00 19.42 163 ASP A O 1
ATOM 1235 N N . THR A 1 164 ? -10.607 2.359 -5.016 1.00 13.85 164 THR A N 1
ATOM 1236 C CA . THR A 1 164 ? -11.101 2.753 -3.710 1.00 13.82 164 THR A CA 1
ATOM 1237 C C . THR A 1 164 ? -12.628 2.817 -3.749 1.00 14.24 164 THR A C 1
ATOM 1238 O O . THR A 1 164 ? -13.230 2.817 -4.827 1.00 13.18 164 THR A O 1
ATOM 1242 N N . ASP A 1 165 ? -13.227 2.779 -2.552 1.00 14.99 165 ASP A N 1
ATOM 1243 C CA . ASP A 1 165 ? -14.642 2.849 -2.344 1.00 16.44 165 ASP A CA 1
ATOM 1244 C C . ASP A 1 165 ? -15.140 4.270 -2.646 1.00 16.43 165 ASP A C 1
ATOM 1245 O O . ASP A 1 165 ? -14.586 5.249 -2.163 1.00 15.62 165 ASP A O 1
ATOM 1250 N N . ALA A 1 166 ? -16.250 4.363 -3.370 1.00 16.51 166 ALA A N 1
ATOM 1251 C CA . ALA A 1 166 ? -16.766 5.669 -3.832 1.00 15.66 166 ALA A CA 1
ATOM 1252 C C . ALA A 1 166 ? -18.027 6.094 -3.071 1.00 15.80 166 ALA A C 1
ATOM 1253 O O . ALA A 1 166 ? -18.685 7.071 -3.448 1.00 14.35 166 ALA A O 1
ATOM 1255 N N . ARG A 1 167 ? -18.370 5.373 -2.007 1.00 16.03 167 ARG A N 1
ATOM 1256 C CA . ARG A 1 167 ? -19.570 5.621 -1.244 1.00 17.69 167 ARG A CA 1
ATOM 1257 C C . ARG A 1 167 ? -19.430 6.988 -0.562 1.00 17.58 167 ARG A C 1
ATOM 1258 O O . ARG A 1 167 ? -18.366 7.324 -0.017 1.00 16.25 167 ARG A O 1
ATOM 1266 N N . LEU A 1 168 ? -20.474 7.808 -0.677 1.00 15.37 168 LEU A N 1
ATOM 1267 C CA . LEU A 1 168 ? -20.522 9.094 0.029 1.00 14.91 168 LEU A CA 1
ATOM 1268 C C . LEU A 1 168 ? -21.810 9.115 0.842 1.00 15.04 168 LEU A C 1
ATOM 1269 O O . LEU A 1 168 ? -22.885 9.583 0.366 1.00 15.78 168 LEU A O 1
ATOM 1274 N N . GLY A 1 169 ? -21.721 8.535 2.044 1.00 15.52 169 GLY A N 1
ATOM 1275 C CA . GLY A 1 169 ? -22.878 8.236 2.842 1.00 16.36 169 GLY A CA 1
ATOM 1276 C C . GLY A 1 169 ? -23.685 7.100 2.227 1.00 18.41 169 GLY A C 1
ATOM 1277 O O . GLY A 1 169 ? -23.215 6.413 1.318 1.00 18.83 169 GLY A O 1
ATOM 1278 N N . PRO A 1 170 ? -24.937 6.891 2.679 1.00 18.65 170 PRO A N 1
ATOM 1279 C CA . PRO A 1 170 ? -25.735 5.765 2.213 1.00 19.64 170 PRO A CA 1
ATOM 1280 C C . PRO A 1 170 ? -26.423 5.922 0.855 1.00 18.55 170 PRO A C 1
ATOM 1281 O O . PRO A 1 170 ? -26.837 4.916 0.316 1.00 17.26 170 PRO A O 1
ATOM 1285 N N . SER A 1 171 ? -26.464 7.142 0.301 1.00 17.28 171 SER A N 1
ATOM 1286 C CA . SER A 1 171 ? -27.318 7.425 -0.830 1.00 18.16 171 SER A CA 1
ATOM 1287 C C . SER A 1 171 ? -26.586 7.996 -2.055 1.00 17.49 171 SER A C 1
ATOM 1288 O O . SER A 1 171 ? -27.244 8.241 -3.055 1.00 18.88 171 SER A O 1
ATOM 1291 N N . VAL A 1 172 ? -25.286 8.306 -1.956 1.00 15.89 172 VAL A N 1
ATOM 1292 C CA . VAL A 1 172 ? -24.555 8.911 -3.073 1.00 15.45 172 VAL A CA 1
ATOM 1293 C C . VAL A 1 172 ? -23.294 8.080 -3.364 1.00 14.39 172 VAL A C 1
ATOM 1294 O O . VAL A 1 172 ? -22.688 7.535 -2.464 1.00 13.81 172 VAL A O 1
ATOM 1298 N N . TYR A 1 173 ? -22.909 8.021 -4.636 1.00 13.13 173 TYR A N 1
ATOM 1299 C CA . TYR A 1 173 ? -21.618 7.562 -5.040 1.00 13.96 173 TYR A CA 1
ATOM 1300 C C . TYR A 1 173 ? -20.869 8.699 -5.733 1.00 12.96 173 TYR A C 1
ATOM 1301 O O . TYR A 1 173 ? -21.419 9.469 -6.519 1.00 11.17 173 TYR A O 1
ATOM 1310 N N . TYR A 1 174 ? -19.579 8.796 -5.411 1.00 12.61 174 TYR A N 1
ATOM 1311 C CA . TYR A 1 174 ? -18.760 9.839 -5.859 1.00 13.02 174 TYR A CA 1
ATOM 1312 C C . TYR A 1 174 ? -17.464 9.225 -6.380 1.00 12.98 174 TYR A C 1
ATOM 1313 O O . TYR A 1 174 ? -16.506 9.058 -5.608 1.00 13.90 174 TYR A O 1
ATOM 1322 N N . VAL A 1 175 ? -17.421 8.928 -7.681 1.00 10.61 175 VAL A N 1
ATOM 1323 C CA . VAL A 1 175 ? -16.254 8.330 -8.271 1.00 10.63 175 VAL A CA 1
ATOM 1324 C C . VAL A 1 175 ? -15.400 9.446 -8.893 1.00 10.44 175 VAL A C 1
ATOM 1325 O O . VAL A 1 175 ? -15.936 10.506 -9.225 1.00 9.59 175 VAL A O 1
ATOM 1329 N N . ARG A 1 176 ? -14.085 9.209 -9.007 1.00 9.98 176 ARG A N 1
ATOM 1330 C CA . ARG A 1 176 ? -13.182 10.192 -9.590 1.00 10.77 176 ARG A CA 1
ATOM 1331 C C . ARG A 1 176 ? -12.450 9.533 -10.750 1.00 10.71 176 ARG A C 1
ATOM 1332 O O . ARG A 1 176 ? -11.337 9.030 -10.607 1.00 10.73 176 ARG A O 1
ATOM 1340 N N . PRO A 1 177 ? -13.095 9.439 -11.933 1.00 11.46 177 PRO A N 1
ATOM 1341 C CA . PRO A 1 177 ? -12.476 8.803 -13.092 1.00 11.55 177 PRO A CA 1
ATOM 1342 C C . PRO A 1 177 ? -11.069 9.329 -13.395 1.00 11.88 177 PRO A C 1
ATOM 1343 O O . PRO A 1 177 ? -10.232 8.545 -13.817 1.00 11.44 177 PRO A O 1
ATOM 1347 N N . ILE A 1 178 ? -10.868 10.654 -13.290 1.00 11.76 178 ILE A N 1
ATOM 1348 C CA . ILE A 1 178 ? -9.564 11.236 -13.386 1.00 11.21 178 ILE A CA 1
ATOM 1349 C C . ILE A 1 178 ? -9.341 12.070 -12.124 1.00 11.22 178 ILE A C 1
ATOM 1350 O O . ILE A 1 178 ? -9.787 13.220 -12.023 1.00 10.72 178 ILE A O 1
ATOM 1355 N N . GLY A 1 179 ? -8.592 11.501 -11.179 1.00 10.61 179 GLY A N 1
ATOM 1356 C CA . GLY A 1 179 ? -8.280 12.221 -9.918 1.00 11.25 179 GLY A CA 1
ATOM 1357 C C . GLY A 1 179 ? -7.429 13.469 -10.124 1.00 10.74 179 GLY A C 1
ATOM 1358 O O . GLY A 1 179 ? -7.684 14.525 -9.575 1.00 9.99 179 GLY A O 1
ATOM 1359 N N . ARG A 1 180 ? -6.386 13.307 -10.928 1.00 11.34 180 ARG A N 1
ATOM 1360 C CA . ARG A 1 180 ? -5.312 14.277 -11.130 1.00 11.79 180 ARG A CA 1
ATOM 1361 C C . ARG A 1 180 ? -5.011 14.375 -12.622 1.00 12.42 180 ARG A C 1
ATOM 1362 O O . ARG A 1 180 ? -4.618 13.401 -13.241 1.00 12.66 180 ARG A O 1
ATOM 1370 N N . ALA A 1 181 ? -5.246 15.557 -13.197 1.00 13.25 181 ALA A N 1
ATOM 1371 C CA . ALA A 1 181 ? -5.011 15.804 -14.608 1.00 13.41 181 ALA A CA 1
ATOM 1372 C C . ALA A 1 181 ? -4.296 17.144 -14.787 1.00 13.72 181 ALA A C 1
ATOM 1373 O O . ALA A 1 181 ? -4.510 18.091 -14.015 1.00 12.37 181 ALA A O 1
ATOM 1375 N N . SER A 1 182 ? -3.495 17.241 -15.853 1.00 13.95 182 SER A N 1
ATOM 1376 C CA . SER A 1 182 ? -3.174 18.551 -16.412 1.00 13.54 182 SER A CA 1
ATOM 1377 C C . SER A 1 182 ? -4.292 18.891 -17.394 1.00 13.94 182 SER A C 1
ATOM 1378 O O . SER A 1 182 ? -4.788 17.976 -18.081 1.00 13.70 182 SER A O 1
ATOM 1381 N N . VAL A 1 183 ? -4.674 20.173 -17.448 1.00 12.93 183 VAL A N 1
ATOM 1382 C CA . VAL A 1 183 ? -5.856 20.608 -18.146 1.00 13.46 183 VAL A CA 1
ATOM 1383 C C . VAL A 1 183 ? -5.519 21.783 -19.071 1.00 14.43 183 VAL A C 1
ATOM 1384 O O . VAL A 1 183 ? -4.748 22.712 -18.722 1.00 14.79 183 VAL A O 1
ATOM 1388 N N . LYS A 1 184 ? -6.158 21.743 -20.230 1.00 15.26 184 LYS A N 1
ATOM 1389 C CA . LYS A 1 184 ? -6.110 22.814 -21.230 1.00 16.40 184 LYS A CA 1
ATOM 1390 C C . LYS A 1 184 ? -7.524 23.116 -21.703 1.00 14.06 184 LYS A C 1
ATOM 1391 O O . LYS A 1 184 ? -8.347 22.238 -21.769 1.00 15.72 184 LYS A O 1
ATOM 1397 N N . ALA A 1 185 ? -7.806 24.389 -22.004 1.00 14.58 185 ALA A N 1
ATOM 1398 C CA . ALA A 1 185 ? -9.122 24.778 -22.510 1.00 15.25 185 ALA A CA 1
ATOM 1399 C C . ALA A 1 185 ? -8.986 26.054 -23.339 1.00 16.17 185 ALA A C 1
ATOM 1400 O O . ALA A 1 185 ? -8.246 26.957 -22.971 1.00 16.63 185 ALA A O 1
ATOM 1402 N N . GLN A 1 186 ? -9.741 26.097 -24.432 1.00 16.89 186 GLN A N 1
ATOM 1403 C CA . GLN A 1 186 ? -9.819 27.258 -25.306 1.00 19.69 186 GLN A CA 1
ATOM 1404 C C . GLN A 1 186 ? -11.267 27.431 -25.720 1.00 17.25 186 GLN A C 1
ATOM 1405 O O . GLN A 1 186 ? -11.807 26.573 -26.398 1.00 15.98 186 GLN A O 1
ATOM 1411 N N . LEU A 1 187 ? -11.872 28.544 -25.299 1.00 17.23 187 LEU A N 1
ATOM 1412 C CA . LEU A 1 187 ? -13.276 28.779 -25.578 1.00 18.29 187 LEU A CA 1
ATOM 1413 C C . LEU A 1 187 ? -13.475 30.191 -26.111 1.00 17.23 187 LEU A C 1
ATOM 1414 O O . LEU A 1 187 ? -12.772 31.122 -25.744 1.00 18.28 187 LEU A O 1
ATOM 1419 N N . SER A 1 188 ? -14.520 30.326 -26.908 1.00 16.07 188 SER A N 1
ATOM 1420 C CA . SER A 1 188 ? -15.122 31.604 -27.172 1.00 15.57 188 SER A CA 1
ATOM 1421 C C . SER A 1 188 ? -16.374 31.668 -26.320 1.00 15.63 188 SER A C 1
ATOM 1422 O O . SER A 1 188 ? -17.257 30.831 -26.490 1.00 16.64 188 SER A O 1
ATOM 1425 N N . LEU A 1 189 ? -16.439 32.643 -25.416 1.00 15.56 189 LEU A N 1
ATOM 1426 C CA . LEU A 1 189 ? -17.567 32.791 -24.536 1.00 16.38 189 LEU A CA 1
ATOM 1427 C C . LEU A 1 189 ? -18.347 34.033 -24.979 1.00 17.03 189 LEU A C 1
ATOM 1428 O O . LEU A 1 189 ? -17.788 35.126 -25.001 1.00 16.42 189 LEU A O 1
ATOM 1433 N N . TYR A 1 190 ? -19.617 33.852 -25.367 1.00 17.47 190 TYR A N 1
ATOM 1434 C CA . TYR A 1 190 ? -20.385 34.945 -25.994 1.00 17.98 190 TYR A CA 1
ATOM 1435 C C . TYR A 1 190 ? -21.097 35.809 -24.954 1.00 17.57 190 TYR A C 1
ATOM 1436 O O . TYR A 1 190 ? -21.595 35.336 -23.887 1.00 17.80 190 TYR A O 1
ATOM 1445 N N . SER A 1 191 ? -21.217 37.086 -25.303 1.00 17.32 191 SER A N 1
ATOM 1446 C CA . SER A 1 191 ? -22.096 38.037 -24.592 1.00 16.83 191 SER A CA 1
ATOM 1447 C C . SER A 1 191 ? -23.512 37.469 -24.475 1.00 16.86 191 SER A C 1
ATOM 1448 O O . SER A 1 191 ? -23.885 36.590 -25.271 1.00 15.72 191 SER A O 1
ATOM 1451 N N . SER A 1 192 ? -24.292 38.028 -23.530 1.00 17.44 192 SER A N 1
ATOM 1452 C CA . SER A 1 192 ? -25.672 37.646 -23.282 1.00 20.56 192 SER A CA 1
ATOM 1453 C C . SER A 1 192 ? -26.565 37.855 -24.519 1.00 20.46 192 SER A C 1
ATOM 1454 O O . SER A 1 192 ? -27.585 37.170 -24.619 1.00 19.96 192 SER A O 1
ATOM 1457 N N . ASP A 1 193 ? -26.121 38.723 -25.442 1.00 20.02 193 ASP A N 1
ATOM 1458 C CA . ASP A 1 193 ? -26.863 39.080 -26.685 1.00 19.71 193 ASP A CA 1
ATOM 1459 C C . ASP A 1 193 ? -26.290 38.348 -27.910 1.00 19.79 193 ASP A C 1
ATOM 1460 O O . ASP A 1 193 ? -26.658 38.731 -29.041 1.00 18.65 193 ASP A O 1
ATOM 1465 N N . ALA A 1 194 ? -25.397 37.378 -27.679 1.00 19.80 194 ALA A N 1
ATOM 1466 C CA . ALA A 1 194 ? -24.787 36.507 -28.689 1.00 20.12 194 ALA A CA 1
ATOM 1467 C C . ALA A 1 194 ? -24.025 37.281 -29.781 1.00 18.97 194 ALA A C 1
ATOM 1468 O O . ALA A 1 194 ? -23.652 36.673 -30.770 1.00 18.67 194 ALA A O 1
ATOM 1470 N N . THR A 1 195 ? -23.768 38.587 -29.615 1.00 19.64 195 THR A N 1
ATOM 1471 C CA . THR A 1 195 ? -23.150 39.404 -30.729 1.00 18.86 195 THR A CA 1
ATOM 1472 C C . THR A 1 195 ? -21.616 39.496 -30.625 1.00 19.48 195 THR A C 1
ATOM 1473 O O . THR A 1 195 ? -20.964 39.781 -31.632 1.00 17.11 195 THR A O 1
ATOM 1477 N N . ALA A 1 196 ? -21.055 39.286 -29.419 1.00 17.75 196 ALA A N 1
ATOM 1478 C CA . ALA A 1 196 ? -19.615 39.379 -29.188 1.00 18.99 196 ALA A CA 1
ATOM 1479 C C . ALA A 1 196 ? -19.134 38.146 -28.438 1.00 19.54 196 ALA A C 1
ATOM 1480 O O . ALA A 1 196 ? -19.886 37.559 -27.669 1.00 20.19 196 ALA A O 1
ATOM 1482 N N . ALA A 1 197 ? -17.884 37.761 -28.668 1.00 20.34 197 ALA A N 1
ATOM 1483 C CA . ALA A 1 197 ? -17.334 36.619 -27.979 1.00 21.44 197 ALA A CA 1
ATOM 1484 C C . ALA A 1 197 ? -15.973 36.992 -27.390 1.00 23.41 197 ALA A C 1
ATOM 1485 O O . ALA A 1 197 ? -15.177 37.659 -28.072 1.00 22.75 197 ALA A O 1
ATOM 1487 N N . GLU A 1 198 ? -15.725 36.570 -26.137 1.00 20.67 198 GLU A N 1
ATOM 1488 C CA . GLU A 1 198 ? -14.428 36.728 -25.520 1.00 20.28 198 GLU A CA 1
ATOM 1489 C C . GLU A 1 198 ? -13.684 35.398 -25.562 1.00 20.96 198 GLU A C 1
ATOM 1490 O O . GLU A 1 198 ? -14.291 34.323 -25.342 1.00 21.13 198 GLU A O 1
ATOM 1496 N N . GLN A 1 199 ? -12.383 35.502 -25.810 1.00 20.13 199 GLN A N 1
ATOM 1497 C CA . GLN A 1 199 ? -11.445 34.421 -25.761 1.00 23.21 199 GLN A CA 1
ATOM 1498 C C . GLN A 1 199 ? -11.155 34.084 -24.291 1.00 22.37 199 GLN A C 1
ATOM 1499 O O . GLN A 1 199 ? -10.792 34.955 -23.494 1.00 20.96 199 GLN A O 1
ATOM 1505 N N . PHE A 1 200 ? -11.338 32.814 -23.942 1.00 19.82 200 PHE A N 1
ATOM 1506 C CA . PHE A 1 200 ? -10.858 32.287 -22.671 1.00 18.73 200 PHE A CA 1
ATOM 1507 C C . PHE A 1 200 ? -9.860 31.187 -22.993 1.00 18.38 200 PHE A C 1
ATOM 1508 O O . PHE A 1 200 ? -10.201 30.245 -23.704 1.00 17.63 200 PHE A O 1
ATOM 1516 N N . SER A 1 201 ? -8.644 31.353 -22.487 1.00 18.05 201 SER A N 1
ATOM 1517 C CA . SER A 1 201 ? -7.638 30.345 -22.544 1.00 19.84 201 SER A CA 1
ATOM 1518 C C . SER A 1 201 ? -7.235 29.998 -21.117 1.00 18.98 201 SER A C 1
ATOM 1519 O O . SER A 1 201 ? -6.762 30.887 -20.398 1.00 20.40 201 SER A O 1
ATOM 1522 N N . LEU A 1 202 ? -7.417 28.726 -20.725 1.00 17.37 202 LEU A N 1
ATOM 1523 C CA . LEU A 1 202 ? -7.012 28.312 -19.398 1.00 15.73 202 LEU A CA 1
ATOM 1524 C C . LEU A 1 202 ? -5.499 28.517 -19.280 1.00 15.88 202 LEU A C 1
ATOM 1525 O O . LEU A 1 202 ? -4.756 28.111 -20.152 1.00 15.40 202 LEU A O 1
ATOM 1530 N N . GLY A 1 203 ? -5.057 29.151 -18.194 1.00 16.91 203 GLY A N 1
ATOM 1531 C CA . GLY A 1 203 ? -3.633 29.435 -18.037 1.00 16.95 203 GLY A CA 1
ATOM 1532 C C . GLY A 1 203 ? -2.788 28.182 -17.918 1.00 16.18 203 GLY A C 1
ATOM 1533 O O . GLY A 1 203 ? -3.292 27.092 -17.811 1.00 14.36 203 GLY A O 1
ATOM 1534 N N . THR A 1 204 ? -1.465 28.386 -17.922 1.00 16.80 204 THR A N 1
ATOM 1535 C CA . THR A 1 204 ? -0.492 27.338 -17.880 1.00 17.88 204 THR A CA 1
ATOM 1536 C C . THR A 1 204 ? -0.358 26.816 -16.444 1.00 16.42 204 THR A C 1
ATOM 1537 O O . THR A 1 204 ? -0.814 27.454 -15.478 1.00 19.30 204 THR A O 1
ATOM 1541 N N . SER A 1 205 ? 0.296 25.664 -16.334 1.00 17.01 205 SER A N 1
ATOM 1542 C CA . SER A 1 205 ? 0.454 24.869 -15.096 1.00 17.25 205 SER A CA 1
ATOM 1543 C C . SER A 1 205 ? -0.920 24.637 -14.454 1.00 15.10 205 SER A C 1
ATOM 1544 O O . SER A 1 205 ? -1.092 24.888 -13.258 1.00 13.37 205 SER A O 1
ATOM 1547 N N . ALA A 1 206 ? -1.870 24.190 -15.274 1.00 14.24 206 ALA A N 1
ATOM 1548 C CA . ALA A 1 206 ? -3.245 23.960 -14.829 1.00 14.04 206 ALA A CA 1
ATOM 1549 C C . ALA A 1 206 ? -3.442 22.478 -14.466 1.00 13.31 206 ALA A C 1
ATOM 1550 O O . ALA A 1 206 ? -2.973 21.589 -15.148 1.00 13.55 206 ALA A O 1
ATOM 1552 N N . ASN A 1 207 ? -4.142 22.265 -13.354 1.00 12.54 207 ASN A N 1
ATOM 1553 C CA . ASN A 1 207 ? -4.440 20.977 -12.827 1.00 12.38 207 ASN A CA 1
ATOM 1554 C C . ASN A 1 207 ? -5.953 20.925 -12.642 1.00 11.38 207 ASN A C 1
ATOM 1555 O O . ASN A 1 207 ? -6.570 21.943 -12.382 1.00 11.39 207 ASN A O 1
ATOM 1560 N N . GLY A 1 208 ? -6.496 19.712 -12.720 1.00 10.40 208 GLY A N 1
ATOM 1561 C CA . GLY A 1 208 ? -7.899 19.490 -12.534 1.00 10.04 208 GLY A CA 1
ATOM 1562 C C . GLY A 1 208 ? -8.205 18.020 -12.560 1.00 10.10 208 GLY A C 1
ATOM 1563 O O . GLY A 1 208 ? -7.424 17.206 -12.028 1.00 10.21 208 GLY A O 1
ATOM 1564 N N . GLY A 1 209 ? -9.356 17.668 -13.142 1.00 9.39 209 GLY A N 1
ATOM 1565 C CA . GLY A 1 209 ? -9.749 16.267 -13.146 1.00 8.54 209 GLY A CA 1
ATOM 1566 C C . GLY A 1 209 ? -11.218 16.104 -13.442 1.00 8.14 209 GLY A C 1
ATOM 1567 O O . GLY A 1 209 ? -11.910 17.063 -13.829 1.00 8.32 209 GLY A O 1
ATOM 1568 N N . MET A 1 210 ? -11.659 14.866 -13.311 1.00 7.56 210 MET A N 1
ATOM 1569 C CA . MET A 1 210 ? -13.027 14.474 -13.676 1.00 7.31 210 MET A CA 1
ATOM 1570 C C . MET A 1 210 ? -13.617 13.699 -12.508 1.00 8.08 210 MET A C 1
ATOM 1571 O O . MET A 1 210 ? -13.008 12.737 -12.055 1.00 8.58 210 MET A O 1
ATOM 1576 N N . ASP A 1 211 ? -14.829 14.098 -12.092 1.00 9.13 211 ASP A N 1
ATOM 1577 C CA . ASP A 1 211 ? -15.612 13.327 -11.153 1.00 9.12 211 ASP A CA 1
ATOM 1578 C C . ASP A 1 211 ? -16.875 12.805 -11.845 1.00 9.99 211 ASP A C 1
ATOM 1579 O O . ASP A 1 211 ? -17.344 13.361 -12.853 1.00 9.32 211 ASP A O 1
ATOM 1584 N N . ARG A 1 212 ? -17.425 11.752 -11.240 1.00 10.21 212 ARG A N 1
ATOM 1585 C CA . ARG A 1 212 ? -18.627 11.079 -11.664 1.00 11.30 212 ARG A CA 1
ATOM 1586 C C . ARG A 1 212 ? -19.477 10.756 -10.434 1.00 11.12 212 ARG A C 1
ATOM 1587 O O . ARG A 1 212 ? -19.056 9.984 -9.569 1.00 11.25 212 ARG A O 1
ATOM 1595 N N . VAL A 1 213 ? -20.699 11.312 -10.388 1.00 10.23 213 VAL A N 1
ATOM 1596 C CA . VAL A 1 213 ? -21.479 11.350 -9.184 1.00 9.82 213 VAL A CA 1
ATOM 1597 C C . VAL A 1 213 ? -22.942 11.048 -9.518 1.00 9.94 213 VAL A C 1
ATOM 1598 O O . VAL A 1 213 ? -23.503 11.507 -10.541 1.00 8.47 213 VAL A O 1
ATOM 1602 N N . TRP A 1 214 ? -23.576 10.291 -8.621 1.00 10.56 214 TRP A N 1
ATOM 1603 C CA . TRP A 1 214 ? -25.008 9.982 -8.811 1.00 10.93 214 TRP A CA 1
ATOM 1604 C C . TRP A 1 214 ? -25.693 9.658 -7.493 1.00 10.77 214 TRP A C 1
ATOM 1605 O O . TRP A 1 214 ? -25.059 9.242 -6.516 1.00 11.11 214 TRP A O 1
ATOM 1616 N N . SER A 1 215 ? -27.020 9.837 -7.499 1.00 11.96 215 SER A N 1
ATOM 1617 C CA . SER A 1 215 ? -27.889 9.417 -6.400 1.00 12.19 215 SER A CA 1
ATOM 1618 C C . SER A 1 215 ? -29.305 9.134 -6.894 1.00 13.00 215 SER A C 1
ATOM 1619 O O . SER A 1 215 ? -29.836 9.818 -7.769 1.00 13.06 215 SER A O 1
ATOM 1622 N N . PRO A 1 216 ? -30.036 8.195 -6.275 1.00 14.07 216 PRO A N 1
ATOM 1623 C CA . PRO A 1 216 ? -31.458 8.089 -6.562 1.00 15.33 216 PRO A CA 1
ATOM 1624 C C . PRO A 1 216 ? -32.280 9.198 -5.877 1.00 16.18 216 PRO A C 1
ATOM 1625 O O . PRO A 1 216 ? -33.399 9.419 -6.305 1.00 16.57 216 PRO A O 1
ATOM 1629 N N . LEU A 1 217 ? -31.703 9.910 -4.886 1.00 16.44 217 LEU A N 1
ATOM 1630 C CA . LEU A 1 217 ? -32.437 10.893 -4.078 1.00 16.59 217 LEU A CA 1
ATOM 1631 C C . LEU A 1 217 ? -32.013 12.306 -4.465 1.00 16.54 217 LEU A C 1
ATOM 1632 O O . LEU A 1 217 ? -30.919 12.495 -4.969 1.00 16.01 217 LEU A O 1
ATOM 1637 N N . SER A 1 218 ? -32.900 13.284 -4.229 1.00 15.57 218 SER A N 1
ATOM 1638 C CA . SER A 1 218 ? -32.600 14.700 -4.518 1.00 15.90 218 SER A CA 1
ATOM 1639 C C . SER A 1 218 ? -31.496 15.191 -3.570 1.00 15.22 218 SER A C 1
ATOM 1640 O O . SER A 1 218 ? -31.289 14.622 -2.482 1.00 12.79 218 SER A O 1
ATOM 1643 N N . TRP A 1 219 ? -30.803 16.263 -3.968 1.00 16.23 219 TRP A N 1
ATOM 1644 C CA . TRP A 1 219 ? -29.708 16.828 -3.152 1.00 18.34 219 TRP A CA 1
ATOM 1645 C C . TRP A 1 219 ? -30.160 17.053 -1.715 1.00 17.69 219 TRP A C 1
ATOM 1646 O O . TRP A 1 219 ? -29.474 16.660 -0.753 1.00 17.94 219 TRP A O 1
ATOM 1657 N N . PRO A 1 220 ? -31.300 17.738 -1.492 1.00 17.19 220 PRO A N 1
ATOM 1658 C CA . PRO A 1 220 ? -31.734 18.034 -0.130 1.00 16.86 220 PRO A CA 1
ATOM 1659 C C . PRO A 1 220 ? -32.017 16.798 0.725 1.00 17.05 220 PRO A C 1
ATOM 1660 O O . PRO A 1 220 ? -31.932 16.879 1.936 1.00 16.57 220 PRO A O 1
ATOM 1664 N N . GLN A 1 221 ? -32.366 15.682 0.076 1.00 16.93 221 GLN A N 1
ATOM 1665 C CA . GLN A 1 221 ? -32.609 14.438 0.770 1.00 16.43 221 GLN A CA 1
ATOM 1666 C C . GLN A 1 221 ? -31.293 13.752 1.173 1.00 16.62 221 GLN A C 1
ATOM 1667 O O . GLN A 1 221 ? -31.341 12.828 1.990 1.00 19.06 221 GLN A O 1
ATOM 1673 N N . VAL A 1 222 ? -30.158 14.150 0.602 1.00 15.00 222 VAL A N 1
ATOM 1674 C CA . VAL A 1 222 ? -28.881 13.489 0.932 1.00 15.66 222 VAL A CA 1
ATOM 1675 C C . VAL A 1 222 ? -27.923 14.409 1.695 1.00 15.92 222 VAL A C 1
ATOM 1676 O O . VAL A 1 222 ? -26.958 13.912 2.288 1.00 18.63 222 VAL A O 1
ATOM 1680 N N . MET A 1 223 ? -28.134 15.722 1.668 1.00 16.36 223 MET A N 1
ATOM 1681 C CA . MET A 1 223 ? -27.199 16.655 2.328 1.00 18.19 223 MET A CA 1
ATOM 1682 C C . MET A 1 223 ? -27.893 17.973 2.701 1.00 18.86 223 MET A C 1
ATOM 1683 O O . MET A 1 223 ? -28.814 18.455 2.019 1.00 19.09 223 MET A O 1
ATOM 1688 N N . THR A 1 224 ? -27.351 18.591 3.751 1.00 17.75 224 THR A N 1
ATOM 1689 C CA . THR A 1 224 ? -27.673 19.943 4.096 1.00 16.87 224 THR A CA 1
ATOM 1690 C C . THR A 1 224 ? -26.527 20.867 3.677 1.00 15.04 224 THR A C 1
ATOM 1691 O O . THR A 1 224 ? -26.739 22.067 3.517 1.00 14.43 224 THR A O 1
ATOM 1695 N N . GLU A 1 225 ? -25.319 20.320 3.534 1.00 13.57 225 GLU A N 1
ATOM 1696 C CA . GLU A 1 225 ? -24.139 21.104 3.209 1.00 14.06 225 GLU A CA 1
ATOM 1697 C C . GLU A 1 225 ? -23.061 20.211 2.606 1.00 13.15 225 GLU A C 1
ATOM 1698 O O . GLU A 1 225 ? -22.907 19.030 3.012 1.00 12.58 225 GLU A O 1
ATOM 1704 N N . SER A 1 226 ? -22.271 20.811 1.712 1.00 12.92 226 SER A N 1
ATOM 1705 C CA . SER A 1 226 ? -21.190 20.124 1.032 1.00 12.83 226 SER A CA 1
ATOM 1706 C C . SER A 1 226 ? -20.009 21.063 0.844 1.00 12.79 226 SER A C 1
ATOM 1707 O O . SER A 1 226 ? -20.195 22.246 0.715 1.00 13.09 226 SER A O 1
ATOM 1710 N N . TYR A 1 227 ? -18.805 20.491 0.832 1.00 12.03 227 TYR A N 1
ATOM 1711 C CA . TYR A 1 227 ? -17.619 21.181 0.431 1.00 11.29 227 TYR A CA 1
ATOM 1712 C C . TYR A 1 227 ? -16.816 20.294 -0.528 1.00 10.37 227 TYR A C 1
ATOM 1713 O O . TYR A 1 227 ? -16.550 19.126 -0.247 1.00 9.69 227 TYR A O 1
ATOM 1722 N N . TYR A 1 228 ? -16.468 20.889 -1.660 1.00 9.59 228 TYR A N 1
ATOM 1723 C CA . TYR A 1 228 ? -15.642 20.319 -2.740 1.00 10.36 228 TYR A CA 1
ATOM 1724 C C . TYR A 1 228 ? -14.294 21.040 -2.696 1.00 9.94 228 TYR A C 1
ATOM 1725 O O . TYR A 1 228 ? -14.275 22.283 -2.585 1.00 8.79 228 TYR A O 1
ATOM 1734 N N . LEU A 1 229 ? -13.190 20.287 -2.799 1.00 9.77 229 LEU A N 1
ATOM 1735 C CA . LEU A 1 229 ? -11.858 20.853 -3.080 1.00 9.83 229 LEU A CA 1
ATOM 1736 C C . LEU A 1 229 ? -11.113 19.908 -4.025 1.00 9.79 229 LEU A C 1
ATOM 1737 O O . LEU A 1 229 ? -11.128 18.713 -3.843 1.00 10.60 229 LEU A O 1
ATOM 1742 N N . ARG A 1 230 ? -10.498 20.468 -5.048 1.00 9.77 230 ARG A N 1
ATOM 1743 C CA . ARG A 1 230 ? -9.548 19.756 -5.832 1.00 10.49 230 ARG A CA 1
ATOM 1744 C C . ARG A 1 230 ? -8.333 20.666 -6.012 1.00 10.07 230 ARG A C 1
ATOM 1745 O O . ARG A 1 230 ? -8.460 21.793 -6.544 1.00 9.63 230 ARG A O 1
ATOM 1753 N N . THR A 1 231 ? -7.142 20.148 -5.698 1.00 10.72 231 THR A N 1
ATOM 1754 C CA . THR A 1 231 ? -5.936 20.957 -5.834 1.00 10.69 231 THR A CA 1
ATOM 1755 C C . THR A 1 231 ? -4.664 20.120 -5.949 1.00 12.02 231 THR A C 1
ATOM 1756 O O . THR A 1 231 ? -4.581 19.037 -5.358 1.00 11.97 231 THR A O 1
ATOM 1760 N N . GLN A 1 232 ? -3.681 20.660 -6.699 1.00 11.54 232 GLN A N 1
ATOM 1761 C CA . GLN A 1 232 ? -2.296 20.185 -6.705 1.00 11.89 232 GLN A CA 1
ATOM 1762 C C . GLN A 1 232 ? -1.468 21.193 -5.913 1.00 12.03 232 GLN A C 1
ATOM 1763 O O . GLN A 1 232 ? -1.457 22.380 -6.251 1.00 12.54 232 GLN A O 1
ATOM 1769 N N . VAL A 1 233 ? -0.796 20.704 -4.870 1.00 12.31 233 VAL A N 1
ATOM 1770 C CA . VAL A 1 233 ? 0.009 21.541 -3.945 1.00 12.63 233 VAL A CA 1
ATOM 1771 C C . VAL A 1 233 ? 1.423 20.959 -3.869 1.00 13.04 233 VAL A C 1
ATOM 1772 O O . VAL A 1 233 ? 1.704 20.029 -3.078 1.00 11.66 233 VAL A O 1
ATOM 1776 N N . GLY A 1 234 ? 2.318 21.515 -4.691 1.00 13.15 234 GLY A N 1
ATOM 1777 C CA . GLY A 1 234 ? 3.634 20.920 -4.867 1.00 14.12 234 GLY A CA 1
ATOM 1778 C C . GLY A 1 234 ? 3.500 19.452 -5.273 1.00 13.35 234 GLY A C 1
ATOM 1779 O O . GLY A 1 234 ? 2.827 19.144 -6.260 1.00 12.85 234 GLY A O 1
ATOM 1780 N N . PRO A 1 235 ? 4.099 18.497 -4.526 1.00 13.27 235 PRO A N 1
ATOM 1781 C CA . PRO A 1 235 ? 3.963 17.074 -4.866 1.00 13.14 235 PRO A CA 1
ATOM 1782 C C . PRO A 1 235 ? 2.586 16.484 -4.486 1.00 13.08 235 PRO A C 1
ATOM 1783 O O . PRO A 1 235 ? 2.274 15.360 -4.836 1.00 13.13 235 PRO A O 1
ATOM 1787 N N . TYR A 1 236 ? 1.773 17.233 -3.759 1.00 12.10 236 TYR A N 1
ATOM 1788 C CA . TYR A 1 236 ? 0.547 16.689 -3.234 1.00 12.26 236 TYR A CA 1
ATOM 1789 C C . TYR A 1 236 ? -0.593 16.922 -4.219 1.00 11.62 236 TYR A C 1
ATOM 1790 O O . TYR A 1 236 ? -0.627 17.932 -4.898 1.00 11.98 236 TYR A O 1
ATOM 1799 N N . ALA A 1 237 ? -1.510 15.954 -4.300 1.00 11.18 237 ALA A N 1
ATOM 1800 C CA . ALA A 1 237 ? -2.772 16.194 -4.945 1.00 10.69 237 ALA A CA 1
ATOM 1801 C C . ALA A 1 237 ? -3.864 15.665 -4.029 1.00 10.26 237 ALA A C 1
ATOM 1802 O O . ALA A 1 237 ? -3.725 14.566 -3.498 1.00 10.86 237 ALA A O 1
ATOM 1804 N N . MET A 1 238 ? -4.950 16.429 -3.893 1.00 8.72 238 MET A N 1
ATOM 1805 C CA . MET A 1 238 ? -6.057 15.999 -3.103 1.00 7.56 238 MET A CA 1
ATOM 1806 C C . MET A 1 238 ? -7.357 16.340 -3.833 1.00 8.21 238 MET A C 1
ATOM 1807 O O . MET A 1 238 ? -7.460 17.309 -4.618 1.00 9.29 238 MET A O 1
ATOM 1812 N N . GLN A 1 239 ? -8.353 15.505 -3.566 1.00 9.39 239 GLN A N 1
ATOM 1813 C CA . GLN A 1 239 ? -9.750 15.742 -3.944 1.00 10.02 239 GLN A CA 1
ATOM 1814 C C . GLN A 1 239 ? -10.595 15.423 -2.718 1.00 10.57 239 GLN A C 1
ATOM 1815 O O . GLN A 1 239 ? -10.404 14.377 -2.088 1.00 11.31 239 GLN A O 1
ATOM 1821 N N . ILE A 1 240 ? -11.510 16.329 -2.374 1.00 11.49 240 ILE A N 1
ATOM 1822 C CA . ILE A 1 240 ? -12.314 16.197 -1.195 1.00 11.44 240 ILE A CA 1
ATOM 1823 C C . ILE A 1 240 ? -13.757 16.493 -1.575 1.00 10.98 240 ILE A C 1
ATOM 1824 O O . ILE A 1 240 ? -14.015 17.471 -2.237 1.00 9.70 240 ILE A O 1
ATOM 1829 N N . MET A 1 241 ? -14.681 15.668 -1.058 1.00 11.11 241 MET A N 1
ATOM 1830 C CA . MET A 1 241 ? -16.111 15.984 -0.997 1.00 10.27 241 MET A CA 1
ATOM 1831 C C . MET A 1 241 ? -16.557 15.602 0.422 1.00 10.64 241 MET A C 1
ATOM 1832 O O . MET A 1 241 ? -16.219 14.497 0.921 1.00 10.04 241 MET A O 1
ATO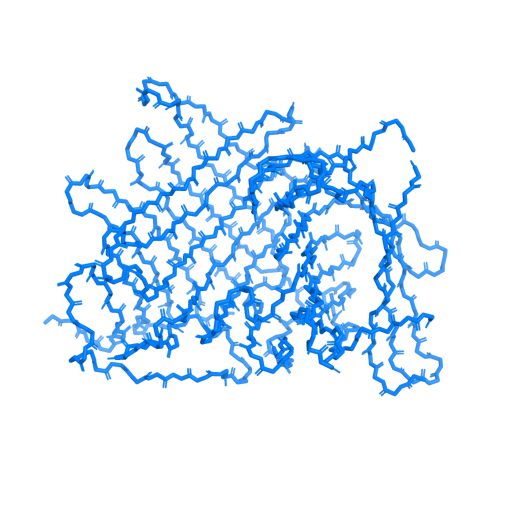M 1837 N N . ARG A 1 242 ? -17.181 16.548 1.113 1.00 9.76 242 ARG A N 1
ATOM 1838 C CA . ARG A 1 242 ? -17.616 16.285 2.471 1.00 10.55 242 ARG A CA 1
ATOM 1839 C C . ARG A 1 242 ? -19.032 16.822 2.596 1.00 10.67 242 ARG A C 1
ATOM 1840 O O . ARG A 1 242 ? -19.236 17.957 2.228 1.00 10.85 242 ARG A O 1
ATOM 1848 N N . ILE A 1 243 ? -19.968 15.975 3.069 1.00 11.99 243 ILE A N 1
ATOM 1849 C CA . ILE A 1 243 ? -21.367 16.357 3.254 1.00 11.72 243 ILE A CA 1
ATOM 1850 C C . ILE A 1 243 ? -21.764 16.223 4.722 1.00 12.73 243 ILE A C 1
ATOM 1851 O O . ILE A 1 243 ? -21.293 15.348 5.487 1.00 12.79 243 ILE A O 1
ATOM 1856 N N . PHE A 1 244 ? -22.635 17.126 5.129 1.00 14.55 244 PHE A N 1
ATOM 1857 C CA . PHE A 1 244 ? -23.395 16.996 6.360 1.00 15.56 244 PHE A CA 1
ATOM 1858 C C . PHE A 1 244 ? -24.775 16.505 5.965 1.00 16.22 244 PHE A C 1
ATOM 1859 O O . PHE A 1 244 ? -25.351 17.001 5.005 1.00 16.14 244 PHE A O 1
ATOM 1867 N N . PRO A 1 245 ? -25.327 15.489 6.645 1.00 18.92 245 PRO A N 1
ATOM 1868 C CA . PRO A 1 245 ? -26.580 14.874 6.211 1.00 20.44 245 PRO A CA 1
ATOM 1869 C C . PRO A 1 245 ? -27.792 15.765 6.465 1.00 21.27 245 PRO A C 1
ATOM 1870 O O . PRO A 1 245 ? -27.719 16.750 7.194 1.00 21.61 245 PRO A O 1
ATOM 1874 N N . PRO A 1 246 ? -28.959 15.420 5.900 1.00 24.45 246 PRO A N 1
ATOM 1875 C CA . PRO A 1 246 ? -30.136 16.282 5.994 1.00 29.02 246 PRO A CA 1
ATOM 1876 C C . PRO A 1 246 ? -30.530 16.462 7.458 1.00 31.10 246 PRO A C 1
ATOM 1877 O O . PRO A 1 246 ? -30.345 15.552 8.232 1.00 27.19 246 PRO A O 1
ATOM 1881 N N . ALA A 1 247 ? -31.050 17.640 7.796 1.00 39.96 247 ALA A N 1
ATOM 1882 C CA . ALA A 1 247 ? -31.398 17.955 9.162 1.00 43.07 247 ALA A CA 1
ATOM 1883 C C . ALA A 1 247 ? -32.362 16.883 9.676 1.00 41.26 247 ALA A C 1
ATOM 1884 O O . ALA A 1 247 ? -33.285 16.455 8.949 1.00 36.81 247 ALA A O 1
ATOM 1886 N N . GLY A 1 248 ? -32.097 16.413 10.900 1.00 40.04 248 GLY A N 1
ATOM 1887 C CA . GLY A 1 248 ? -32.927 15.414 11.538 1.00 41.73 248 GLY A CA 1
ATOM 1888 C C . GLY A 1 248 ? -32.568 14.015 11.093 1.00 42.44 248 GLY A C 1
ATOM 1889 O O . GLY A 1 248 ? -33.211 13.054 11.496 1.00 43.63 248 GLY A O 1
ATOM 1890 N N . SER A 1 249 ? -31.544 13.906 10.241 1.00 41.22 249 SER A N 1
ATOM 1891 C CA . SER A 1 249 ? -30.805 12.666 10.053 1.00 41.40 249 SER A CA 1
ATOM 1892 C C . SER A 1 249 ? -29.878 12.492 11.262 1.00 47.36 249 SER A C 1
ATOM 1893 O O . SER A 1 249 ? -29.362 13.484 11.791 1.00 46.63 249 SER A O 1
ATOM 1896 N N . GLU A 1 250 ? -29.682 11.221 11.640 1.00 56.12 250 GLU A N 1
ATOM 1897 C CA . GLU A 1 250 ? -28.809 10.793 12.766 1.00 62.84 250 GLU A CA 1
ATOM 1898 C C . GLU A 1 250 ? -27.493 10.256 12.190 1.00 58.60 250 GLU A C 1
ATOM 1899 O O . GLU A 1 250 ? -26.674 9.728 12.969 1.00 57.00 250 GLU A O 1
ATOM 1905 N N . ASP A 1 251 ? -27.313 10.396 10.870 1.00 52.26 251 ASP A N 1
ATOM 1906 C CA . ASP A 1 251 ? -26.113 10.007 10.159 1.00 44.07 251 ASP A CA 1
ATOM 1907 C C . ASP A 1 251 ? -24.950 10.910 10.562 1.00 39.36 251 ASP A C 1
ATOM 1908 O O . ASP A 1 251 ? -25.136 12.057 10.975 1.00 39.68 251 ASP A O 1
ATOM 1913 N N . GLN A 1 252 ? -23.745 10.355 10.453 1.00 35.41 252 GLN A N 1
ATOM 1914 C CA . GLN A 1 252 ? -22.546 11.122 10.615 1.00 35.25 252 GLN A CA 1
ATOM 1915 C C . GLN A 1 252 ? -22.353 11.930 9.337 1.00 28.30 252 GLN A C 1
ATOM 1916 O O . GLN A 1 252 ? -22.938 11.633 8.306 1.00 24.09 252 GLN A O 1
ATOM 1922 N N . PRO A 1 253 ? -21.510 12.972 9.371 1.00 27.48 253 PRO A N 1
ATOM 1923 C CA . PRO A 1 253 ? -20.952 13.539 8.144 1.00 23.36 253 PRO A CA 1
ATOM 1924 C C . PRO A 1 253 ? -20.230 12.454 7.320 1.00 20.70 253 PRO A C 1
ATOM 1925 O O . PRO A 1 253 ? -19.763 11.456 7.895 1.00 20.87 253 PRO A O 1
ATOM 1929 N N . SER A 1 254 ? -20.199 12.608 5.992 1.00 16.92 254 SER A N 1
ATOM 1930 C CA . SER A 1 254 ? -19.600 11.653 5.106 1.00 16.94 254 SER A CA 1
ATOM 1931 C C . SER A 1 254 ? -18.538 12.353 4.255 1.00 14.70 254 SER A C 1
ATOM 1932 O O . SER A 1 254 ? -18.640 13.551 4.000 1.00 13.24 254 SER A O 1
ATOM 1935 N N . THR A 1 255 ? -17.575 11.570 3.759 1.00 14.42 255 THR A N 1
ATOM 1936 C CA . THR A 1 255 ? -16.545 12.089 2.855 1.00 13.25 255 THR A CA 1
ATOM 1937 C C . THR A 1 255 ? -16.034 10.994 1.923 1.00 12.40 255 THR A C 1
ATOM 1938 O O . THR A 1 255 ? -15.990 9.805 2.250 1.00 14.17 255 THR A O 1
ATOM 1942 N N . MET A 1 256 ? -15.614 11.438 0.740 1.00 11.62 256 MET A N 1
ATOM 1943 C CA . MET A 1 256 ? -14.834 10.695 -0.191 1.00 9.79 256 MET A CA 1
ATOM 1944 C C . MET A 1 256 ? -13.666 11.635 -0.518 1.00 10.96 256 MET A C 1
ATOM 1945 O O . MET A 1 256 ? -13.827 12.581 -1.315 1.00 11.33 256 MET A O 1
ATOM 1950 N N . ALA A 1 257 ? -12.554 11.419 0.191 1.00 10.91 257 ALA A N 1
ATOM 1951 C CA . ALA A 1 257 ? -11.416 12.336 0.247 1.00 11.12 257 ALA A CA 1
ATOM 1952 C C . ALA A 1 257 ? -10.136 11.563 0.004 1.00 10.53 257 ALA A C 1
ATOM 1953 O O . ALA A 1 257 ? -9.933 10.512 0.589 1.00 11.11 257 ALA A O 1
ATOM 1955 N N . ARG A 1 258 ? -9.288 12.094 -0.872 1.00 10.70 258 ARG A N 1
ATOM 1956 C CA . ARG A 1 258 ? -8.103 11.394 -1.249 1.00 11.29 258 ARG A CA 1
ATOM 1957 C C . ARG A 1 258 ? -6.911 12.356 -1.225 1.00 11.54 258 ARG A C 1
ATOM 1958 O O . ARG A 1 258 ? -7.011 13.458 -1.733 1.00 10.87 258 ARG A O 1
ATOM 1966 N N . LEU A 1 259 ? -5.763 11.874 -0.713 1.00 12.41 259 LEU A N 1
ATOM 1967 C CA . LEU A 1 259 ? -4.507 12.589 -0.794 1.00 12.62 259 LEU A CA 1
ATOM 1968 C C . LEU A 1 259 ? -3.465 11.705 -1.486 1.00 13.69 259 LEU A C 1
ATOM 1969 O O . LEU A 1 259 ? -3.267 10.534 -1.107 1.00 14.74 259 LEU A O 1
ATOM 1974 N N . TYR A 1 260 ? -2.735 12.338 -2.403 1.00 12.61 260 TYR A N 1
ATOM 1975 C CA . TYR A 1 260 ? -1.657 11.744 -3.136 1.00 12.40 260 TYR A CA 1
ATOM 1976 C C . TYR A 1 260 ? -0.385 12.560 -2.889 1.00 11.83 260 TYR A C 1
ATOM 1977 O O . TYR A 1 260 ? -0.434 13.766 -2.710 1.00 10.29 260 TYR A O 1
ATOM 1986 N N . ARG A 1 261 ? 0.751 11.869 -2.916 1.00 11.93 261 ARG A N 1
ATOM 1987 C CA . ARG A 1 261 ? 2.073 12.514 -2.878 1.00 12.56 261 ARG A CA 1
ATOM 1988 C C . ARG A 1 261 ? 2.928 11.883 -3.984 1.00 12.65 261 ARG A C 1
ATOM 1989 O O . ARG A 1 261 ? 3.151 10.692 -3.982 1.00 12.52 261 ARG A O 1
ATOM 1997 N N . GLU A 1 262 ? 3.366 12.707 -4.930 1.00 13.43 262 GLU A N 1
ATOM 1998 C CA . GLU A 1 262 ? 4.120 12.280 -6.101 1.00 15.23 262 GLU A CA 1
ATOM 1999 C C . GLU A 1 262 ? 3.376 11.143 -6.818 1.00 16.46 262 GLU A C 1
ATOM 2000 O O . GLU A 1 262 ? 3.991 10.138 -7.190 1.00 14.59 262 GLU A O 1
ATOM 2006 N N . GLY A 1 263 ? 2.051 11.303 -6.981 1.00 15.71 263 GLY A N 1
ATOM 2007 C CA . GLY A 1 263 ? 1.222 10.354 -7.702 1.00 15.93 263 GLY A CA 1
ATOM 2008 C C . GLY A 1 263 ? 0.906 9.063 -6.959 1.00 15.39 263 GLY A C 1
ATOM 2009 O O . GLY A 1 263 ? 0.219 8.245 -7.487 1.00 16.27 263 GLY A O 1
ATOM 2010 N N . GLN A 1 264 ? 1.412 8.868 -5.739 1.00 16.57 264 GLN A N 1
ATOM 2011 C CA . GLN A 1 264 ? 1.053 7.725 -4.923 1.00 16.76 264 GLN A CA 1
ATOM 2012 C C . GLN A 1 264 ? -0.050 8.131 -3.943 1.00 15.43 264 GLN A C 1
ATOM 2013 O O . GLN A 1 264 ? 0.070 9.145 -3.273 1.00 12.56 264 GLN A O 1
ATOM 2019 N N . LEU A 1 265 ? -1.088 7.283 -3.838 1.00 14.87 265 LEU A N 1
ATOM 2020 C CA . LEU A 1 265 ? -2.186 7.477 -2.923 1.00 14.98 265 LEU A CA 1
ATOM 2021 C C . LEU A 1 265 ? -1.676 7.218 -1.501 1.00 14.98 265 LEU A C 1
ATOM 2022 O O . LEU A 1 265 ? -1.207 6.143 -1.222 1.00 17.76 265 LEU A O 1
ATOM 2027 N N . VAL A 1 266 ? -1.742 8.205 -0.610 1.00 13.03 266 VAL A N 1
ATOM 2028 C CA . VAL A 1 266 ? -1.215 8.039 0.761 1.00 12.97 266 VAL A CA 1
ATOM 2029 C C . VAL A 1 266 ? -2.313 8.111 1.827 1.00 13.12 266 VAL A C 1
ATOM 2030 O O . VAL A 1 266 ? -2.061 7.774 2.978 1.00 13.65 266 VAL A O 1
ATOM 2034 N N . CYS A 1 267 ? -3.502 8.603 1.471 1.00 13.09 267 CYS A N 1
ATOM 2035 C CA . CYS A 1 267 ? -4.573 8.681 2.416 1.00 14.02 267 CYS A CA 1
ATOM 2036 C C . CYS A 1 267 ? -5.895 8.542 1.674 1.00 13.58 267 CYS A C 1
ATOM 2037 O O . CYS A 1 267 ? -6.190 9.316 0.763 1.00 12.99 267 CYS A O 1
ATOM 2040 N N . VAL A 1 268 ? -6.605 7.466 2.015 1.00 14.60 268 VAL A N 1
ATOM 2041 C CA . VAL A 1 268 ? -7.882 7.097 1.453 1.00 14.74 268 VAL A CA 1
ATOM 2042 C C . VAL A 1 268 ? -8.935 7.313 2.544 1.00 14.06 268 VAL A C 1
ATOM 2043 O O . VAL A 1 268 ? -9.255 6.406 3.260 1.00 13.28 268 VAL A O 1
ATOM 2047 N N . ALA A 1 269 ? -9.412 8.550 2.691 1.00 13.43 269 ALA A N 1
ATOM 2048 C CA . ALA A 1 269 ? -10.319 8.935 3.795 1.00 14.29 269 ALA A CA 1
ATOM 2049 C C . ALA A 1 269 ? -11.785 8.757 3.396 1.00 14.84 269 ALA A C 1
ATOM 2050 O O . ALA A 1 269 ? -12.319 9.523 2.602 1.00 15.64 269 ALA A O 1
ATOM 2052 N N . GLN A 1 270 ? -12.419 7.735 3.972 1.00 15.88 270 GLN A N 1
ATOM 2053 C CA . GLN A 1 270 ? -13.848 7.558 3.914 1.00 16.61 270 GLN A CA 1
ATOM 2054 C C . GLN A 1 270 ? -14.478 7.924 5.270 1.00 17.32 270 GLN A C 1
ATOM 2055 O O . GLN A 1 270 ? -15.638 7.649 5.467 1.00 16.88 270 GLN A O 1
ATOM 2061 N N . HIS A 1 271 ? -13.723 8.590 6.159 1.00 16.83 271 HIS A N 1
ATOM 2062 C CA . HIS A 1 271 ? -14.175 8.983 7.468 1.00 17.50 271 HIS A CA 1
ATOM 2063 C C . HIS A 1 271 ? -13.780 10.446 7.729 1.00 19.32 271 HIS A C 1
ATOM 2064 O O . HIS A 1 271 ? -12.625 10.830 7.526 1.00 18.67 271 HIS A O 1
ATOM 2071 N N . VAL A 1 272 ? -14.753 11.247 8.172 1.00 19.22 272 VAL A N 1
ATOM 2072 C CA . VAL A 1 272 ? -14.561 12.583 8.634 1.00 22.38 272 VAL A CA 1
ATOM 2073 C C . VAL A 1 272 ? -14.572 12.510 10.143 1.00 24.11 272 VAL A C 1
ATOM 2074 O O . VAL A 1 272 ? -15.497 11.968 10.673 1.00 24.35 272 VAL A O 1
ATOM 2078 N N . VAL A 1 273 ? -13.599 13.123 10.802 1.00 25.35 273 VAL A N 1
ATOM 2079 C CA . VAL A 1 273 ? -13.623 13.159 12.256 1.00 27.91 273 VAL A CA 1
ATOM 2080 C C . VAL A 1 273 ? -13.256 14.565 12.719 1.00 30.65 273 VAL A C 1
ATOM 2081 O O . VAL A 1 273 ? -12.662 15.349 11.966 1.00 25.59 273 VAL A O 1
ATOM 2085 N N . THR A 1 274 ? -13.658 14.854 13.961 1.00 35.85 274 THR A N 1
ATOM 2086 C CA . THR A 1 274 ? -13.253 16.051 14.708 1.00 41.60 274 THR A CA 1
ATOM 2087 C C . THR A 1 274 ? -12.116 15.650 15.660 1.00 47.39 274 THR A C 1
ATOM 2088 O O . THR A 1 274 ? -12.077 14.505 16.114 1.00 52.73 274 THR A O 1
ATOM 2092 N N . ARG A 1 275 ? -11.181 16.576 15.914 1.00 59.66 275 ARG A N 1
ATOM 2093 C CA . ARG A 1 275 ? -9.991 16.355 16.798 1.00 61.47 275 ARG A CA 1
ATOM 2094 C C . ARG A 1 275 ? -8.923 15.543 16.047 1.00 56.38 275 ARG A C 1
ATOM 2095 O O . ARG A 1 275 ? -9.109 14.351 15.782 1.00 51.28 275 ARG A O 1
ATOM 2103 N N . MET A 1 280 ? -6.255 5.761 15.856 1.00 55.22 280 MET A N 1
ATOM 2104 C CA . MET A 1 280 ? -6.588 5.851 14.408 1.00 56.41 280 MET A CA 1
ATOM 2105 C C . MET A 1 280 ? -6.706 4.437 13.828 1.00 51.56 280 MET A C 1
ATOM 2106 O O . MET A 1 280 ? -5.692 3.712 13.829 1.00 57.69 280 MET A O 1
ATOM 2111 N N . THR A 1 281 ? -7.902 4.070 13.355 1.00 43.64 281 THR A N 1
ATOM 2112 C CA . THR A 1 281 ? -8.140 2.724 12.768 1.00 42.04 281 THR A CA 1
ATOM 2113 C C . THR A 1 281 ? -8.336 2.856 11.253 1.00 36.29 281 THR A C 1
ATOM 2114 O O . THR A 1 281 ? -8.123 1.854 10.541 1.00 32.73 281 THR A O 1
ATOM 2118 N N . HIS A 1 282 ? -8.726 4.048 10.791 1.00 32.48 282 HIS A N 1
ATOM 2119 C CA . HIS A 1 282 ? -8.947 4.300 9.359 1.00 30.62 282 HIS A CA 1
ATOM 2120 C C . HIS A 1 282 ? -8.214 5.573 8.952 1.00 24.21 282 HIS A C 1
ATOM 2121 O O . HIS A 1 282 ? -8.107 6.467 9.747 1.00 24.99 282 HIS A O 1
ATOM 2128 N N . ASP A 1 283 ? -7.765 5.638 7.696 1.00 21.42 283 ASP A N 1
ATOM 2129 C CA . ASP A 1 283 ? -7.442 6.904 7.059 1.00 18.58 283 ASP A CA 1
ATOM 2130 C C . ASP A 1 283 ? -8.626 7.847 7.281 1.00 20.03 283 ASP A C 1
ATOM 2131 O O . ASP A 1 283 ? -9.805 7.427 7.057 1.00 19.27 283 ASP A O 1
ATOM 2136 N N . SER A 1 284 ? -8.360 9.045 7.824 1.00 18.14 284 SER A N 1
ATOM 2137 C CA . SER A 1 284 ? -9.445 10.011 8.000 1.00 20.19 284 SER A CA 1
ATOM 2138 C C . SER A 1 284 ? -9.049 11.444 7.609 1.00 17.11 284 SER A C 1
ATOM 2139 O O . SER A 1 284 ? -7.872 11.810 7.361 1.00 16.79 284 SER A O 1
ATOM 2142 N N . LEU A 1 285 ? -10.090 12.249 7.481 1.00 14.92 285 LEU A N 1
ATOM 2143 C CA . LEU A 1 285 ? -9.991 13.658 7.166 1.00 15.83 285 LEU A CA 1
ATOM 2144 C C . LEU A 1 285 ? -10.502 14.492 8.356 1.00 15.63 285 LEU A C 1
ATOM 2145 O O . LEU A 1 285 ? -11.549 14.163 8.904 1.00 14.65 285 LEU A O 1
ATOM 2150 N N . ILE A 1 286 ? -9.767 15.546 8.747 1.00 14.85 286 ILE A N 1
ATOM 2151 C CA . ILE A 1 286 ? -10.341 16.624 9.585 1.00 16.12 286 ILE A CA 1
ATOM 2152 C C . ILE A 1 286 ? -10.532 17.882 8.728 1.00 15.56 286 ILE A C 1
ATOM 2153 O O . ILE A 1 286 ? -9.568 18.420 8.196 1.00 16.01 286 ILE A O 1
ATOM 2158 N N . LEU A 1 287 ? -11.778 18.360 8.589 1.00 15.32 287 LEU A N 1
ATOM 2159 C CA . LEU A 1 287 ? -12.060 19.518 7.744 1.00 14.86 287 LEU A CA 1
ATOM 2160 C C . LEU A 1 287 ? -12.788 20.566 8.578 1.00 15.92 287 LEU A C 1
ATOM 2161 O O . LEU A 1 287 ? -13.945 20.382 8.963 1.00 17.64 287 LEU A O 1
ATOM 2166 N N . SER A 1 288 ? -12.112 21.674 8.851 1.00 15.97 288 SER A N 1
ATOM 2167 C CA . SER A 1 288 ? -12.675 22.641 9.752 1.00 18.63 288 SER A CA 1
ATOM 2168 C C . SER A 1 288 ? -12.721 24.019 9.089 1.00 20.14 288 SER A C 1
ATOM 2169 O O . SER A 1 288 ? -11.807 24.412 8.356 1.00 21.21 288 SER A O 1
ATOM 2172 N N . LYS A 1 289 ? -13.818 24.741 9.326 1.00 20.08 289 LYS A N 1
ATOM 2173 C CA . LYS A 1 289 ? -13.981 26.082 8.788 1.00 20.03 289 LYS A CA 1
ATOM 2174 C C . LYS A 1 289 ? -13.164 27.094 9.573 1.00 22.32 289 LYS A C 1
ATOM 2175 O O . LYS A 1 289 ? -13.014 26.961 10.763 1.00 25.35 289 LYS A O 1
ATOM 2181 N N . GLN A 1 290 ? -12.696 28.123 8.869 1.00 24.34 290 GLN A N 1
ATOM 2182 C CA . GLN A 1 290 ? -11.954 29.213 9.450 1.00 27.19 290 GLN A CA 1
ATOM 2183 C C . GLN A 1 290 ? -12.675 30.531 9.156 1.00 29.53 290 GLN A C 1
ATOM 2184 O O . GLN A 1 290 ? -13.403 30.669 8.166 1.00 26.58 290 GLN A O 1
ATOM 2190 N N . ASP A 1 291 ? -12.401 31.518 10.010 1.00 37.04 291 ASP A N 1
ATOM 2191 C CA . ASP A 1 291 ? -13.000 32.818 9.945 1.00 43.21 291 ASP A CA 1
ATOM 2192 C C . ASP A 1 291 ? -11.999 33.868 10.457 1.00 48.62 291 ASP A C 1
ATOM 2193 O O . ASP A 1 291 ? -12.117 34.333 11.571 1.00 57.90 291 ASP A O 1
ATOM 2198 N N . ASN A 1 292 ? -11.031 34.242 9.611 1.00 51.01 292 ASN A N 1
ATOM 2199 C CA . ASN A 1 292 ? -9.875 35.058 9.993 1.00 51.07 292 ASN A CA 1
ATOM 2200 C C . ASN A 1 292 ? -9.660 36.148 8.937 1.00 51.07 292 ASN A C 1
ATOM 2201 O O . ASN A 1 292 ? -10.569 36.931 8.659 1.00 52.84 292 ASN A O 1
ATOM 2206 N N . SER A 1 295 ? -4.641 37.503 5.545 1.00 66.59 295 SER A N 1
ATOM 2207 C CA . SER A 1 295 ? -4.268 38.392 4.455 1.00 62.29 295 SER A CA 1
ATOM 2208 C C . SER A 1 295 ? -5.439 39.304 4.067 1.00 59.87 295 SER A C 1
ATOM 2209 O O . SER A 1 295 ? -6.571 39.117 4.512 1.00 56.21 295 SER A O 1
ATOM 2212 N N . GLU A 1 296 ? -5.122 40.302 3.233 1.00 63.25 296 GLU A N 1
ATOM 2213 C CA . GLU A 1 296 ? -6.092 41.203 2.596 1.00 61.28 296 GLU A CA 1
ATOM 2214 C C . GLU A 1 296 ? -6.897 40.421 1.544 1.00 55.81 296 GLU A C 1
ATOM 2215 O O . GLU A 1 296 ? -8.043 40.769 1.238 1.00 58.78 296 GLU A O 1
ATOM 2221 N N . ASP A 1 297 ? -6.280 39.364 1.005 1.00 44.77 297 ASP A N 1
ATOM 2222 C CA . ASP A 1 297 ? -6.761 38.632 -0.151 1.00 37.51 297 ASP A CA 1
ATOM 2223 C C . ASP A 1 297 ? -7.675 37.497 0.318 1.00 32.29 297 ASP A C 1
ATOM 2224 O O . ASP A 1 297 ? -7.365 36.313 0.126 1.00 29.21 297 ASP A O 1
ATOM 2229 N N . VAL A 1 298 ? -8.797 37.868 0.939 1.00 27.12 298 VAL A N 1
ATOM 2230 C CA . VAL A 1 298 ? -9.774 36.895 1.338 1.00 30.46 298 VAL A CA 1
ATOM 2231 C C . VAL A 1 298 ? -11.149 37.328 0.818 1.00 27.75 298 VAL A C 1
ATOM 2232 O O . VAL A 1 298 ? -11.420 38.518 0.669 1.00 26.53 298 VAL A O 1
ATOM 2236 N N . VAL A 1 299 ? -11.979 36.333 0.482 1.00 21.85 299 VAL A N 1
ATOM 2237 C CA . VAL A 1 299 ? -13.358 36.550 0.143 1.00 20.67 299 VAL A CA 1
ATOM 2238 C C . VAL A 1 299 ? -14.181 35.544 0.946 1.00 17.63 299 VAL A C 1
ATOM 2239 O O . VAL A 1 299 ? -13.631 34.600 1.502 1.00 16.13 299 VAL A O 1
ATOM 2243 N N . THR A 1 300 ? -15.488 35.798 1.012 1.00 17.46 300 THR A N 1
ATOM 2244 C CA . THR A 1 300 ? -16.468 34.845 1.530 1.00 16.56 300 THR A CA 1
ATOM 2245 C C . THR A 1 300 ? -17.525 34.650 0.457 1.00 16.64 300 THR A C 1
ATOM 2246 O O . THR A 1 300 ? -17.636 35.475 -0.449 1.00 17.44 300 THR A O 1
ATOM 2250 N N . GLY A 1 301 ? -18.338 33.609 0.610 1.00 16.70 301 GLY A N 1
ATOM 2251 C CA . GLY A 1 301 ? -19.514 33.455 -0.227 1.00 17.89 301 GLY A CA 1
ATOM 2252 C C . GLY A 1 301 ? -20.563 34.524 0.065 1.00 16.88 301 GLY A C 1
ATOM 2253 O O . GLY A 1 301 ? -20.480 35.247 1.048 1.00 16.49 301 GLY A O 1
ATOM 2254 N N . GLY A 1 302 ? -21.573 34.596 -0.799 1.00 15.89 302 GLY A N 1
ATOM 2255 C CA . GLY A 1 302 ? -22.557 35.693 -0.775 1.00 16.37 302 GLY A CA 1
ATOM 2256 C C . GLY A 1 302 ? -23.800 35.394 0.059 1.00 16.52 302 GLY A C 1
ATOM 2257 O O . GLY A 1 302 ? -24.790 36.126 -0.032 1.00 17.80 302 GLY A O 1
ATOM 2258 N N . TYR A 1 303 ? -23.745 34.370 0.915 1.00 16.39 303 TYR A N 1
ATOM 2259 C CA . TYR A 1 303 ? -24.934 33.875 1.654 1.00 16.09 303 TYR A CA 1
ATOM 2260 C C . TYR A 1 303 ? -24.558 33.918 3.128 1.00 15.92 303 TYR A C 1
ATOM 2261 O O . TYR A 1 303 ? -23.688 34.683 3.460 1.00 14.92 303 TYR A O 1
ATOM 2270 N N . ARG A 1 304 ? -25.224 33.129 3.958 1.00 15.97 304 ARG A N 1
ATOM 2271 C CA . ARG A 1 304 ? -25.047 33.202 5.427 1.00 17.40 304 ARG A CA 1
ATOM 2272 C C . ARG A 1 304 ? -23.685 32.670 5.895 1.00 17.21 304 ARG A C 1
ATOM 2273 O O . ARG A 1 304 ? -23.268 33.051 6.921 1.00 16.30 304 ARG A O 1
ATOM 2281 N N . ASP A 1 305 ? -23.051 31.800 5.132 1.00 15.50 305 ASP A N 1
ATOM 2282 C CA . ASP A 1 305 ? -21.785 31.229 5.548 1.00 16.27 305 ASP A CA 1
ATOM 2283 C C . ASP A 1 305 ? -20.659 32.215 5.214 1.00 17.28 305 ASP A C 1
ATOM 2284 O O . ASP A 1 305 ? -20.311 32.405 4.010 1.00 16.52 305 ASP A O 1
ATOM 2289 N N . LYS A 1 306 ? -20.072 32.815 6.257 1.00 17.05 306 LYS A N 1
ATOM 2290 C CA . LYS A 1 306 ? -19.043 33.828 6.082 1.00 18.90 306 LYS A CA 1
ATOM 2291 C C . LYS A 1 306 ? -17.641 33.258 6.417 1.00 18.51 306 LYS A C 1
ATOM 2292 O O . LYS A 1 306 ? -16.682 34.006 6.710 1.00 19.50 306 LYS A O 1
ATOM 2298 N N . ASN A 1 307 ? -17.441 31.941 6.289 1.00 15.75 307 ASN A N 1
ATOM 2299 C CA . ASN A 1 307 ? -16.105 31.420 6.423 1.00 14.08 307 ASN A CA 1
ATOM 2300 C C . ASN A 1 307 ? -15.220 31.975 5.290 1.00 13.25 307 ASN A C 1
ATOM 2301 O O . ASN A 1 307 ? -15.669 32.263 4.172 1.00 13.46 307 ASN A O 1
ATOM 2306 N N . THR A 1 308 ? -13.937 32.133 5.608 1.00 14.28 308 THR A N 1
ATOM 2307 C CA . THR A 1 308 ? -12.913 32.662 4.715 1.00 15.37 308 THR A CA 1
ATOM 2308 C C . THR A 1 308 ? -11.931 31.556 4.302 1.00 14.97 308 THR A C 1
ATOM 2309 O O . THR A 1 308 ? -10.921 31.819 3.604 1.00 12.24 308 THR A O 1
ATOM 2313 N N . GLY A 1 309 ? -12.204 30.333 4.753 1.00 13.70 309 GLY A N 1
ATOM 2314 C CA . GLY A 1 309 ? -11.405 29.191 4.325 1.00 13.05 309 GLY A CA 1
ATOM 2315 C C . GLY A 1 309 ? -11.621 27.994 5.216 1.00 12.66 309 GLY A C 1
ATOM 2316 O O . GLY A 1 309 ? -12.527 27.960 6.059 1.00 13.37 309 GLY A O 1
ATOM 2317 N N . TYR A 1 310 ? -10.733 27.023 5.058 1.00 13.42 310 TYR A N 1
ATOM 2318 C CA . TYR A 1 310 ? -10.797 25.772 5.762 1.00 13.16 310 TYR A CA 1
ATOM 2319 C C . TYR A 1 310 ? -9.377 25.364 6.156 1.00 13.61 310 TYR A C 1
ATOM 2320 O O . TYR A 1 310 ? -8.381 25.791 5.546 1.00 12.76 310 TYR A O 1
ATOM 2329 N N . THR A 1 311 ? -9.295 24.504 7.166 1.00 13.64 311 THR A N 1
ATOM 2330 C CA . THR A 1 311 ? -8.099 23.714 7.425 1.00 15.93 311 THR A CA 1
ATOM 2331 C C . THR A 1 311 ? -8.398 22.258 7.034 1.00 15.91 311 THR A C 1
ATOM 2332 O O . THR A 1 311 ? -9.418 21.721 7.437 1.00 14.44 311 THR A O 1
ATOM 2336 N N . VAL A 1 312 ? -7.513 21.675 6.222 1.00 16.26 312 VAL A N 1
ATOM 2337 C CA . VAL A 1 312 ? -7.602 20.295 5.785 1.00 16.61 312 VAL A CA 1
ATOM 2338 C C . VAL A 1 312 ? -6.501 19.495 6.478 1.00 17.50 312 VAL A C 1
ATOM 2339 O O . VAL A 1 312 ? -5.327 19.857 6.397 1.00 18.13 312 VAL A O 1
ATOM 2343 N N . GLU A 1 313 ? -6.885 18.418 7.170 1.00 16.63 313 GLU A N 1
ATOM 2344 C CA . GLU A 1 313 ? -5.896 17.522 7.711 1.00 18.55 313 GLU A CA 1
ATOM 2345 C C . GLU A 1 313 ? -6.244 16.078 7.346 1.00 17.22 313 GLU A C 1
ATOM 2346 O O . GLU A 1 313 ? -7.326 15.598 7.639 1.00 18.47 313 GLU A O 1
ATOM 2352 N N . PHE A 1 314 ? -5.299 15.402 6.691 1.00 16.09 314 PHE A N 1
ATOM 2353 C CA . PHE A 1 314 ? -5.414 14.000 6.363 1.00 15.34 314 PHE A CA 1
ATOM 2354 C C . PHE A 1 314 ? -4.593 13.222 7.404 1.00 16.44 314 PHE A C 1
ATOM 2355 O O . PHE A 1 314 ? -3.438 13.554 7.645 1.00 14.30 314 PHE A O 1
ATOM 2363 N N . VAL A 1 315 ? -5.198 12.193 8.000 1.00 16.87 315 VAL A N 1
ATOM 2364 C CA . VAL A 1 315 ? -4.518 11.363 8.982 1.00 17.63 315 VAL A CA 1
ATOM 2365 C C . VAL A 1 315 ? -4.526 9.909 8.508 1.00 18.07 315 VAL A C 1
ATOM 2366 O O . VAL A 1 315 ? -5.597 9.283 8.366 1.00 16.50 315 VAL A O 1
ATOM 2370 N N . GLU A 1 316 ? -3.316 9.405 8.206 1.00 16.55 316 GLU A N 1
ATOM 2371 C CA . GLU A 1 316 ? -3.090 8.024 7.828 1.00 16.82 316 GLU A CA 1
ATOM 2372 C C . GLU A 1 316 ? -3.384 7.128 9.038 1.00 18.78 316 GLU A C 1
ATOM 2373 O O . GLU A 1 316 ? -3.050 7.473 10.159 1.00 17.32 316 GLU A O 1
ATOM 2379 N N . LYS A 1 317 ? -4.010 5.973 8.796 1.00 20.83 317 LYS A N 1
ATOM 2380 C CA . LYS A 1 317 ? -4.378 5.082 9.882 1.00 25.17 317 LYS A CA 1
ATOM 2381 C C . LYS A 1 317 ? -3.118 4.623 10.635 1.00 27.83 317 LYS A C 1
ATOM 2382 O O . LYS A 1 317 ? -2.007 4.631 10.116 1.00 26.07 317 LYS A O 1
ATOM 2388 N N . GLY A 1 318 ? -3.337 4.162 11.861 1.00 31.94 318 GLY A N 1
ATOM 2389 C CA . GLY A 1 318 ? -2.351 3.383 12.569 1.00 32.82 318 GLY A CA 1
ATOM 2390 C C . GLY A 1 318 ? -1.419 4.250 13.381 1.00 36.75 318 GLY A C 1
ATOM 2391 O O . GLY A 1 318 ? -1.303 5.465 13.166 1.00 32.07 318 GLY A O 1
ATOM 2392 N N . ASN A 1 319 ? -0.767 3.583 14.334 1.00 41.30 319 ASN A N 1
ATOM 2393 C CA . ASN A 1 319 ? 0.258 4.151 15.138 1.00 46.25 319 ASN A CA 1
ATOM 2394 C C . ASN A 1 319 ? 1.351 4.632 14.174 1.00 48.31 319 ASN A C 1
ATOM 2395 O O . ASN A 1 319 ? 1.672 3.942 13.204 1.00 45.81 319 ASN A O 1
ATOM 2400 N N . GLU A 1 320 ? 1.854 5.848 14.412 1.00 48.15 320 GLU A N 1
ATOM 2401 C CA . GLU A 1 320 ? 2.896 6.468 13.587 1.00 52.57 320 GLU A CA 1
ATOM 2402 C C . GLU A 1 320 ? 2.490 6.555 12.098 1.00 45.20 320 GLU A C 1
ATOM 2403 O O . GLU A 1 320 ? 3.345 6.619 11.228 1.00 43.77 320 GLU A O 1
ATOM 2409 N N . GLY A 1 321 ? 1.188 6.609 11.791 1.00 36.68 321 GLY A N 1
ATOM 2410 C CA . GLY A 1 321 ? 0.736 7.101 10.472 1.00 31.68 321 GLY A CA 1
ATOM 2411 C C . GLY A 1 321 ? 1.121 8.561 10.295 1.00 25.23 321 GLY A C 1
ATOM 2412 O O . GLY A 1 321 ? 1.253 9.283 11.268 1.00 26.14 321 GLY A O 1
ATOM 2413 N N . GLN A 1 322 ? 1.342 9.005 9.061 1.00 22.89 322 GLN A N 1
ATOM 2414 C CA . GLN A 1 322 ? 1.727 10.402 8.848 1.00 23.89 322 GLN A CA 1
ATOM 2415 C C . GLN A 1 322 ? 0.482 11.291 8.942 1.00 21.02 322 GLN A C 1
ATOM 2416 O O . GLN A 1 322 ? -0.669 10.807 8.907 1.00 21.58 322 GLN A O 1
ATOM 2422 N N . ARG A 1 323 ? 0.729 12.591 9.084 1.00 20.73 323 ARG A N 1
ATOM 2423 C CA . ARG A 1 323 ? -0.299 13.597 8.999 1.00 23.26 323 ARG A CA 1
ATOM 2424 C C . ARG A 1 323 ? 0.132 14.693 8.019 1.00 20.95 323 ARG A C 1
ATOM 2425 O O . ARG A 1 323 ? 1.265 15.082 7.976 1.00 20.37 323 ARG A O 1
ATOM 2433 N N . TRP A 1 324 ? -0.816 15.156 7.212 1.00 18.26 324 TRP A N 1
ATOM 2434 C CA . TRP A 1 324 ? -0.605 16.251 6.341 1.00 17.73 324 TRP A CA 1
ATOM 2435 C C . TRP A 1 324 ? -1.685 17.291 6.625 1.00 18.26 324 TRP A C 1
ATOM 2436 O O . TRP A 1 324 ? -2.868 16.942 6.837 1.00 18.83 324 TRP A O 1
ATOM 2447 N N . LYS A 1 325 ? -1.267 18.551 6.643 1.00 16.63 325 LYS A N 1
ATOM 2448 C CA . LYS A 1 325 ? -2.145 19.603 6.987 1.00 17.15 325 LYS A CA 1
ATOM 2449 C C . LYS A 1 325 ? -2.004 20.709 5.943 1.00 15.21 325 LYS A C 1
ATOM 2450 O O . LYS A 1 325 ? -0.907 21.086 5.573 1.00 15.13 325 LYS A O 1
ATOM 2456 N N . PHE A 1 326 ? -3.134 21.221 5.469 1.00 13.80 326 PHE A N 1
ATOM 2457 C CA . PHE A 1 326 ? -3.128 22.277 4.495 1.00 13.95 326 PHE A CA 1
ATOM 2458 C C . PHE A 1 326 ? -4.090 23.369 4.930 1.00 14.10 326 PHE A C 1
ATOM 2459 O O . PHE A 1 326 ? -5.209 23.087 5.399 1.00 15.36 326 PHE A O 1
ATOM 2467 N N . GLN A 1 327 ? -3.659 24.614 4.774 1.00 15.34 327 GLN A N 1
ATOM 2468 C CA . GLN A 1 327 ? -4.568 25.764 4.898 1.00 17.07 327 GLN A CA 1
ATOM 2469 C C . GLN A 1 327 ? -5.153 26.083 3.512 1.00 15.37 327 GLN A C 1
ATOM 2470 O O . GLN A 1 327 ? -4.435 26.233 2.547 1.00 13.81 327 GLN A O 1
ATOM 2476 N N . VAL A 1 328 ? -6.471 26.266 3.474 1.00 14.70 328 VAL A N 1
ATOM 2477 C CA . VAL A 1 328 ? -7.184 26.725 2.326 1.00 13.93 328 VAL A CA 1
ATOM 2478 C C . VAL A 1 328 ? -7.706 28.135 2.594 1.00 14.66 328 VAL A C 1
ATOM 2479 O O . VAL A 1 328 ? -8.559 28.324 3.478 1.00 13.34 328 VAL A O 1
ATOM 2483 N N . ARG A 1 329 ? -7.349 29.095 1.734 1.00 14.22 329 ARG A N 1
ATOM 2484 C CA . ARG A 1 329 ? -7.861 30.486 1.899 1.00 16.06 329 ARG A CA 1
ATOM 2485 C C . ARG A 1 329 ? -8.684 30.897 0.668 1.00 15.29 329 ARG A C 1
ATOM 2486 O O . ARG A 1 329 ? -8.094 30.966 -0.429 1.00 13.34 329 ARG A O 1
ATOM 2494 N N . HIS A 1 330 ? -9.990 31.160 0.838 1.00 13.29 330 HIS A N 1
ATOM 2495 C CA . HIS A 1 330 ? -10.822 31.581 -0.276 1.00 14.16 330 HIS A CA 1
ATOM 2496 C C . HIS A 1 330 ? -10.275 32.899 -0.822 1.00 14.23 330 HIS A C 1
ATOM 2497 O O . HIS A 1 330 ? -10.300 33.897 -0.097 1.00 14.84 330 HIS A O 1
ATOM 2504 N N . GLU A 1 331 ? -9.791 32.909 -2.060 1.00 14.14 331 GLU A N 1
ATOM 2505 C CA . GLU A 1 331 ? -9.182 34.142 -2.594 1.00 14.35 331 GLU A CA 1
ATOM 2506 C C . GLU A 1 331 ? -10.058 34.828 -3.655 1.00 14.19 331 GLU A C 1
ATOM 2507 O O . GLU A 1 331 ? -10.088 36.056 -3.701 1.00 14.98 331 GLU A O 1
ATOM 2513 N N . ARG A 1 332 ? -10.753 34.070 -4.501 1.00 14.08 332 ARG A N 1
ATOM 2514 C CA . ARG A 1 332 ? -11.540 34.652 -5.592 1.00 13.08 332 ARG A CA 1
ATOM 2515 C C . ARG A 1 332 ? -12.872 33.909 -5.734 1.00 13.19 332 ARG A C 1
ATOM 2516 O O . ARG A 1 332 ? -12.977 32.757 -5.351 1.00 12.33 332 ARG A O 1
ATOM 2524 N N . ILE A 1 333 ? -13.892 34.608 -6.250 1.00 12.40 333 ILE A N 1
ATOM 2525 C CA . ILE A 1 333 ? -15.227 34.050 -6.395 1.00 12.63 333 ILE A CA 1
ATOM 2526 C C . ILE A 1 333 ? -15.401 33.614 -7.842 1.00 11.55 333 ILE A C 1
ATOM 2527 O O . ILE A 1 333 ? -15.248 34.438 -8.737 1.00 11.07 333 ILE A O 1
ATOM 2532 N N . ILE A 1 334 ? -15.675 32.329 -8.053 1.00 10.78 334 ILE A N 1
ATOM 2533 C CA . ILE A 1 334 ? -16.007 31.824 -9.377 1.00 11.82 334 ILE A CA 1
ATOM 2534 C C . ILE A 1 334 ? -17.515 31.975 -9.605 1.00 12.02 334 ILE A C 1
ATOM 2535 O O . ILE A 1 334 ? -17.915 32.325 -10.725 1.00 12.39 334 ILE A O 1
ATOM 2540 N N . TRP A 1 335 ? -18.323 31.717 -8.566 1.00 11.56 335 TRP A N 1
ATOM 2541 C CA . TRP A 1 335 ? -19.776 31.880 -8.653 1.00 11.50 335 TRP A CA 1
ATOM 2542 C C . TRP A 1 335 ? -20.385 32.008 -7.260 1.00 11.88 335 TRP A C 1
ATOM 2543 O O . TRP A 1 335 ? -19.818 31.590 -6.251 1.00 11.39 335 TRP A O 1
ATOM 2554 N N . ASN A 1 336 ? -21.581 32.593 -7.259 1.00 13.15 336 ASN A N 1
ATOM 2555 C CA . ASN A 1 336 ? -22.516 32.604 -6.170 1.00 14.69 336 ASN A CA 1
ATOM 2556 C C . ASN A 1 336 ? -23.887 32.325 -6.784 1.00 17.57 336 ASN A C 1
ATOM 2557 O O . ASN A 1 336 ? -24.357 33.138 -7.612 1.00 16.51 336 ASN A O 1
ATOM 2562 N N . THR A 1 337 ? -24.530 31.207 -6.421 1.00 17.08 337 THR A N 1
ATOM 2563 C CA . THR A 1 337 ? -25.871 30.947 -6.904 1.00 17.77 337 THR A CA 1
ATOM 2564 C C . THR A 1 337 ? -26.755 30.640 -5.698 1.00 17.71 337 THR A C 1
ATOM 2565 O O . THR A 1 337 ? -26.347 29.885 -4.806 1.00 17.37 337 THR A O 1
ATOM 2569 N N . PRO A 1 338 ? -27.986 31.199 -5.646 1.00 17.27 338 PRO A N 1
ATOM 2570 C CA . PRO A 1 338 ? -28.846 31.111 -4.457 1.00 16.71 338 PRO A CA 1
ATOM 2571 C C . PRO A 1 338 ? -29.452 29.702 -4.326 1.00 16.77 338 PRO A C 1
ATOM 2572 O O . PRO A 1 338 ? -29.641 29.038 -5.341 1.00 17.07 338 PRO A O 1
ATOM 2576 N N . THR A 1 339 ? -29.684 29.233 -3.091 1.00 16.86 339 THR A N 1
ATOM 2577 C CA . THR A 1 339 ? -30.454 28.005 -2.840 1.00 15.72 339 THR A CA 1
ATOM 2578 C C . THR A 1 339 ? -31.609 28.309 -1.881 1.00 16.89 339 THR A C 1
ATOM 2579 O O . THR A 1 339 ? -32.093 27.434 -1.173 1.00 17.98 339 THR A O 1
ATOM 2583 N N . SER A 1 340 ? -32.066 29.556 -1.891 1.00 16.44 340 SER A N 1
ATOM 2584 C CA . SER A 1 340 ? -33.149 30.001 -1.026 1.00 16.41 340 SER A CA 1
ATOM 2585 C C . SER A 1 340 ? -33.608 31.361 -1.542 1.00 17.63 340 SER A C 1
ATOM 2586 O O . SER A 1 340 ? -32.936 31.942 -2.418 1.00 15.53 340 SER A O 1
ATOM 2589 N N . ARG A 1 341 ? -34.687 31.871 -0.932 1.00 17.07 341 ARG A N 1
ATOM 2590 C CA . ARG A 1 341 ? -35.110 33.251 -1.138 1.00 17.60 341 ARG A CA 1
ATOM 2591 C C . ARG A 1 341 ? -34.037 34.144 -0.522 1.00 17.03 341 ARG A C 1
ATOM 2592 O O . ARG A 1 341 ? -33.399 33.770 0.455 1.00 15.92 341 ARG A O 1
ATOM 2600 N N . PRO A 1 342 ? -33.803 35.366 -1.042 1.00 19.73 342 PRO A N 1
ATOM 2601 C CA . PRO A 1 342 ? -32.771 36.232 -0.459 1.00 18.39 342 PRO A CA 1
ATOM 2602 C C . PRO A 1 342 ? -33.174 36.655 0.956 1.00 18.26 342 PRO A C 1
ATOM 2603 O O . PRO A 1 342 ? -34.335 36.603 1.312 1.00 17.05 342 PRO A O 1
ATOM 2607 N N . GLY A 1 343 ? -32.183 36.998 1.765 1.00 17.39 343 GLY A N 1
ATOM 2608 C CA . GLY A 1 343 ? -32.404 37.289 3.119 1.00 17.19 343 GLY A CA 1
ATOM 2609 C C . GLY A 1 343 ? -31.136 37.061 3.925 1.00 18.92 343 GLY A C 1
ATOM 2610 O O . GLY A 1 343 ? -30.181 36.441 3.445 1.00 20.02 343 GLY A O 1
ATOM 2611 N N . PRO A 1 344 ? -31.114 37.518 5.190 1.00 19.43 344 PRO A N 1
ATOM 2612 C CA . PRO A 1 344 ? -29.960 37.335 6.063 1.00 20.50 344 PRO A CA 1
ATOM 2613 C C . PRO A 1 344 ? -29.596 35.868 6.345 1.00 19.87 344 PRO A C 1
ATOM 2614 O O . PRO A 1 344 ? -28.437 35.564 6.636 1.00 20.26 344 PRO A O 1
ATOM 2618 N N . ASP A 1 345 ? -30.583 34.974 6.266 1.00 19.55 345 ASP A N 1
ATOM 2619 C CA . ASP A 1 345 ? -30.394 33.583 6.553 1.00 19.49 345 ASP A CA 1
ATOM 2620 C C . ASP A 1 345 ? -30.373 32.794 5.257 1.00 16.80 345 ASP A C 1
ATOM 2621 O O . ASP A 1 345 ? -30.567 31.578 5.306 1.00 16.84 345 ASP A O 1
ATOM 2626 N N . ALA A 1 346 ? -30.103 33.498 4.152 1.00 13.94 346 ALA A N 1
ATOM 2627 C CA . ALA A 1 346 ? -30.093 32.920 2.837 1.00 13.76 346 ALA A CA 1
ATOM 2628 C C . ALA A 1 346 ? -28.973 31.887 2.770 1.00 13.85 346 ALA A C 1
ATOM 2629 O O . ALA A 1 346 ? -27.948 32.038 3.388 1.00 13.42 346 ALA A O 1
ATOM 2631 N N . THR A 1 347 ? -29.190 30.881 1.932 1.00 14.41 347 THR A N 1
ATOM 2632 C CA . THR A 1 347 ? -28.213 29.860 1.670 1.00 13.77 347 THR A CA 1
ATOM 2633 C C . THR A 1 347 ? -27.871 29.921 0.192 1.00 13.44 347 THR A C 1
ATOM 2634 O O . THR A 1 347 ? -28.654 30.419 -0.638 1.00 12.76 347 THR A O 1
ATOM 2638 N N . GLY A 1 348 ? -26.699 29.362 -0.147 1.00 13.10 348 GLY A N 1
ATOM 2639 C CA . GLY A 1 348 ? -26.359 29.233 -1.529 1.00 12.88 348 GLY A CA 1
ATOM 2640 C C . GLY A 1 348 ? -25.146 28.361 -1.761 1.00 12.65 348 GLY A C 1
ATOM 2641 O O . GLY A 1 348 ? -24.661 27.648 -0.851 1.00 12.53 348 GLY A O 1
ATOM 2642 N N . ASN A 1 349 ? -24.719 28.397 -3.022 1.00 12.68 349 ASN A N 1
ATOM 2643 C CA . ASN A 1 349 ? -23.630 27.631 -3.555 1.00 12.92 349 ASN A CA 1
ATOM 2644 C C . ASN A 1 349 ? -22.571 28.618 -4.038 1.00 12.48 349 ASN A C 1
ATOM 2645 O O . ASN A 1 349 ? -22.886 29.513 -4.816 1.00 11.80 349 ASN A O 1
ATOM 2650 N N . THR A 1 350 ? -21.348 28.487 -3.515 1.00 11.13 350 THR A N 1
ATOM 2651 C CA . THR A 1 350 ? -20.253 29.365 -3.881 1.00 11.57 350 THR A CA 1
ATOM 2652 C C . THR A 1 350 ? -19.091 28.523 -4.404 1.00 11.67 350 THR A C 1
ATOM 2653 O O . THR A 1 350 ? -18.750 27.478 -3.823 1.00 11.24 350 THR A O 1
ATOM 2657 N N . GLY A 1 351 ? -18.542 28.953 -5.536 1.00 10.85 351 GLY A N 1
ATOM 2658 C CA . GLY A 1 351 ? -17.317 28.420 -6.060 1.00 10.94 351 GLY A CA 1
ATOM 2659 C C . GLY A 1 351 ? -16.193 29.416 -5.872 1.00 10.77 351 GLY A C 1
ATOM 2660 O O . GLY A 1 351 ? -16.413 30.631 -5.984 1.00 10.88 351 GLY A O 1
ATOM 2661 N N . PHE A 1 352 ? -14.995 28.888 -5.608 1.00 10.51 352 PHE A N 1
ATOM 2662 C CA . PHE A 1 352 ? -13.847 29.649 -5.178 1.00 11.33 352 PHE A CA 1
ATOM 2663 C C . PHE A 1 352 ? -12.579 29.228 -5.929 1.00 10.55 352 PHE A C 1
ATOM 2664 O O . PHE A 1 352 ? -12.325 28.045 -6.223 1.00 9.72 352 PHE A O 1
ATOM 2672 N N . VAL A 1 353 ? -11.754 30.229 -6.203 1.00 10.74 353 VAL A N 1
ATOM 2673 C CA . VAL A 1 353 ? -10.348 29.979 -6.354 1.00 10.74 353 VAL A CA 1
ATOM 2674 C C . VAL A 1 353 ? -9.797 29.918 -4.936 1.00 10.85 353 VAL A C 1
ATOM 2675 O O . VAL A 1 353 ? -9.851 30.925 -4.208 1.00 10.44 353 VAL A O 1
ATOM 2679 N N . GLU A 1 354 ? -9.271 28.742 -4.574 1.00 10.64 354 GLU A N 1
ATOM 2680 C CA . GLU A 1 354 ? -8.676 28.504 -3.275 1.00 11.09 354 GLU A CA 1
ATOM 2681 C C . GLU A 1 354 ? -7.158 28.628 -3.405 1.00 11.76 354 GLU A C 1
ATOM 2682 O O . GLU A 1 354 ? -6.605 28.216 -4.418 1.00 10.79 354 GLU A O 1
ATOM 2688 N N . VAL A 1 355 ? -6.532 29.236 -2.399 1.00 12.13 355 VAL A N 1
ATOM 2689 C CA . VAL A 1 355 ? -5.073 29.264 -2.295 1.00 14.11 355 VAL A CA 1
ATOM 2690 C C . VAL A 1 355 ? -4.691 28.358 -1.118 1.00 13.61 355 VAL A C 1
ATOM 2691 O O . VAL A 1 355 ? -5.228 28.506 -0.019 1.00 12.26 355 VAL A O 1
ATOM 2695 N N . LEU A 1 356 ? -3.768 27.434 -1.394 1.00 14.78 356 LEU A N 1
ATOM 2696 C CA . LEU A 1 356 ? -3.345 26.406 -0.476 1.00 15.65 356 LEU A CA 1
ATOM 2697 C C . LEU A 1 356 ? -1.874 26.530 -0.072 1.00 15.37 356 LEU A C 1
ATOM 2698 O O . LEU A 1 356 ? -1.007 26.911 -0.839 1.00 15.95 356 LEU A O 1
ATOM 2703 N N . CYS A 1 357 ? -1.627 26.068 1.143 1.00 16.83 357 CYS A N 1
ATOM 2704 C CA . CYS A 1 357 ? -0.323 26.029 1.704 1.00 21.50 357 CYS A CA 1
ATOM 2705 C C . CYS A 1 357 ? -0.250 24.824 2.651 1.00 17.50 357 CYS A C 1
ATOM 2706 O O . CYS A 1 357 ? -1.144 24.658 3.452 1.00 17.93 357 CYS A O 1
ATOM 2709 N N . GLY A 1 358 ? 0.771 23.971 2.537 1.00 15.94 358 GLY A N 1
ATOM 2710 C CA . GLY A 1 358 ? 1.051 22.980 3.599 1.00 14.95 358 GLY A CA 1
ATOM 2711 C C . GLY A 1 358 ? 1.741 21.696 3.143 1.00 14.85 358 GLY A C 1
ATOM 2712 O O . GLY A 1 358 ? 2.593 21.692 2.235 1.00 13.10 358 GLY A O 1
ATOM 2713 N N . GLY A 1 359 ? 1.411 20.601 3.841 1.00 13.84 359 GLY A N 1
ATOM 2714 C CA . GLY A 1 359 ? 2.133 19.325 3.757 1.00 15.39 359 GLY A CA 1
ATOM 2715 C C . GLY A 1 359 ? 2.349 18.726 5.135 1.00 15.38 359 GLY A C 1
ATOM 2716 O O . GLY A 1 359 ? 1.600 19.013 6.075 1.00 16.67 359 GLY A O 1
ATOM 2717 N N . THR A 1 360 ? 3.371 17.884 5.275 1.00 16.84 360 THR A N 1
ATOM 2718 C CA . THR A 1 360 ? 3.740 17.395 6.611 1.00 19.72 360 THR A CA 1
ATOM 2719 C C . THR A 1 360 ? 4.492 18.494 7.351 1.00 20.47 360 THR A C 1
ATOM 2720 O O . THR A 1 360 ? 4.706 19.590 6.792 1.00 17.64 360 THR A O 1
ATOM 2724 N N . ILE A 1 361 ? 4.930 18.176 8.580 1.00 23.89 361 ILE A N 1
ATOM 2725 C CA . ILE A 1 361 ? 5.670 19.110 9.439 1.00 26.39 361 ILE A CA 1
ATOM 2726 C C . ILE A 1 361 ? 6.891 19.622 8.673 1.00 23.64 361 ILE A C 1
ATOM 2727 O O . ILE A 1 361 ? 7.613 18.838 8.089 1.00 24.62 361 ILE A O 1
ATOM 2732 N N . GLY A 1 362 ? 7.043 20.947 8.610 1.00 23.20 362 GLY A N 1
ATOM 2733 C CA . GLY A 1 362 ? 8.191 21.600 7.968 1.00 22.38 362 GLY A CA 1
ATOM 2734 C C . GLY A 1 362 ? 8.053 21.801 6.459 1.00 22.58 362 GLY A C 1
ATOM 2735 O O . GLY A 1 362 ? 8.988 22.341 5.826 1.00 23.83 362 GLY A O 1
ATOM 2736 N N . GLU A 1 363 ? 6.926 21.365 5.874 1.00 17.92 363 GLU A N 1
ATOM 2737 C CA . GLU A 1 363 ? 6.617 21.610 4.499 1.00 17.86 363 GLU A CA 1
ATOM 2738 C C . GLU A 1 363 ? 5.505 22.653 4.411 1.00 18.84 363 GLU A C 1
ATOM 2739 O O . GLU A 1 363 ? 4.451 22.535 5.020 1.00 20.41 363 GLU A O 1
ATOM 2745 N N . SER A 1 364 ? 5.745 23.672 3.615 1.00 18.69 364 SER A N 1
ATOM 2746 C CA . SER A 1 364 ? 4.676 24.541 3.279 1.00 19.77 364 SER A CA 1
ATOM 2747 C C . SER A 1 364 ? 4.668 24.730 1.763 1.00 17.02 364 SER A C 1
ATOM 2748 O O . SER A 1 364 ? 5.008 25.781 1.257 1.00 16.22 364 SER A O 1
ATOM 2751 N N . TYR A 1 365 ? 4.314 23.665 1.042 1.00 14.30 365 TYR A N 1
ATOM 2752 C CA . TYR A 1 365 ? 4.171 23.774 -0.403 1.00 13.96 365 TYR A CA 1
ATOM 2753 C C . TYR A 1 365 ? 2.962 24.652 -0.698 1.00 14.31 365 TYR A C 1
ATOM 2754 O O . TYR A 1 365 ? 2.014 24.667 0.090 1.00 13.75 365 TYR A O 1
ATOM 2763 N N . GLU A 1 366 ? 2.971 25.280 -1.881 1.00 15.12 366 GLU A N 1
ATOM 2764 C CA . GLU A 1 366 ? 1.947 26.218 -2.263 1.00 16.48 366 GLU A CA 1
ATOM 2765 C C . GLU A 1 366 ? 1.252 25.755 -3.537 1.00 15.72 366 GLU A C 1
ATOM 2766 O O . GLU A 1 366 ? 1.862 25.159 -4.430 1.00 14.85 366 GLU A O 1
ATOM 2772 N N . GLY A 1 367 ? -0.053 26.048 -3.617 1.00 14.17 367 GLY A N 1
ATOM 2773 C CA . GLY A 1 367 ? -0.771 25.796 -4.853 1.00 13.20 367 GLY A CA 1
ATOM 2774 C C . GLY A 1 367 ? -2.113 26.495 -4.850 1.00 12.64 367 GLY A C 1
ATOM 2775 O O . GLY A 1 367 ? -2.428 27.280 -3.940 1.00 11.74 367 GLY A O 1
ATOM 2776 N N . VAL A 1 368 ? -2.910 26.174 -5.863 1.00 11.72 368 VAL A N 1
ATOM 2777 C CA . VAL A 1 368 ? -4.248 26.739 -6.003 1.00 10.67 368 VAL A CA 1
ATOM 2778 C C . VAL A 1 368 ? -5.200 25.575 -6.235 1.00 10.38 368 VAL A C 1
ATOM 2779 O O . VAL A 1 368 ? -4.786 24.459 -6.590 1.00 11.56 368 VAL A O 1
ATOM 2783 N N . GLY A 1 369 ? -6.490 25.821 -5.990 1.00 9.83 369 GLY A N 1
ATOM 2784 C CA . GLY A 1 369 ? -7.479 24.784 -6.184 1.00 9.49 369 GLY A CA 1
ATOM 2785 C C . GLY A 1 369 ? -8.849 25.343 -6.485 1.00 9.09 369 GLY A C 1
ATOM 2786 O O . GLY A 1 369 ? -9.111 26.508 -6.280 1.00 9.15 369 GLY A O 1
ATOM 2787 N N . THR A 1 370 ? -9.715 24.485 -7.009 1.00 9.18 370 THR A N 1
ATOM 2788 C CA . THR A 1 370 ? -11.134 24.800 -7.121 1.00 9.14 370 THR A CA 1
ATOM 2789 C C . THR A 1 370 ? -11.812 24.353 -5.847 1.00 9.04 370 THR A C 1
ATOM 2790 O O . THR A 1 370 ? -11.560 23.254 -5.347 1.00 8.76 370 THR A O 1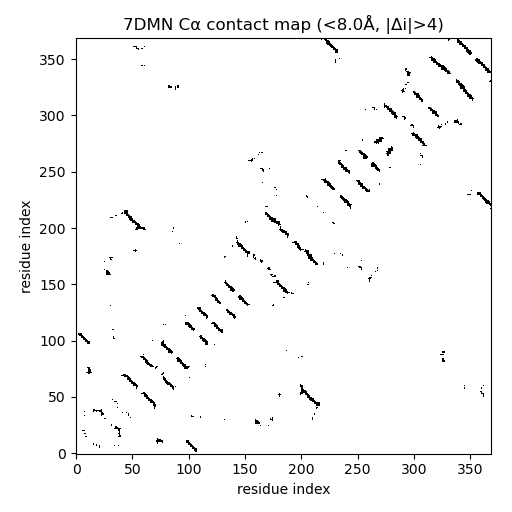
ATOM 2794 N N . GLY A 1 371 ? -12.587 25.274 -5.278 1.00 8.88 371 GLY A N 1
ATOM 2795 C CA . GLY A 1 371 ? -13.352 24.970 -4.128 1.00 9.18 371 GLY A CA 1
ATOM 2796 C C . GLY A 1 371 ? -14.804 25.252 -4.385 1.00 8.99 371 GLY A C 1
ATOM 2797 O O . GLY A 1 371 ? -15.119 26.097 -5.187 1.00 8.59 371 GLY A O 1
ATOM 2798 N N . GLY A 1 372 ? -15.676 24.536 -3.684 1.00 9.84 372 GLY A N 1
ATOM 2799 C CA . GLY A 1 372 ? -17.102 24.775 -3.765 1.00 10.18 372 GLY A CA 1
ATOM 2800 C C . GLY A 1 372 ? -17.800 24.423 -2.469 1.00 11.12 372 GLY A C 1
ATOM 2801 O O . GLY A 1 372 ? -17.588 23.345 -1.915 1.00 11.25 372 GLY A O 1
ATOM 2802 N N . GLN A 1 373 ? -18.633 25.341 -1.970 1.00 10.37 373 GLN A N 1
ATOM 2803 C CA . GLN A 1 373 ? -19.398 25.049 -0.809 1.00 11.15 373 GLN A CA 1
ATOM 2804 C C . GLN A 1 373 ? -20.875 25.308 -1.136 1.00 11.45 373 GLN A C 1
ATOM 2805 O O . GLN A 1 373 ? -21.228 26.266 -1.829 1.00 10.19 373 GLN A O 1
ATOM 2811 N N . CYS A 1 374 ? -21.731 24.463 -0.584 1.00 12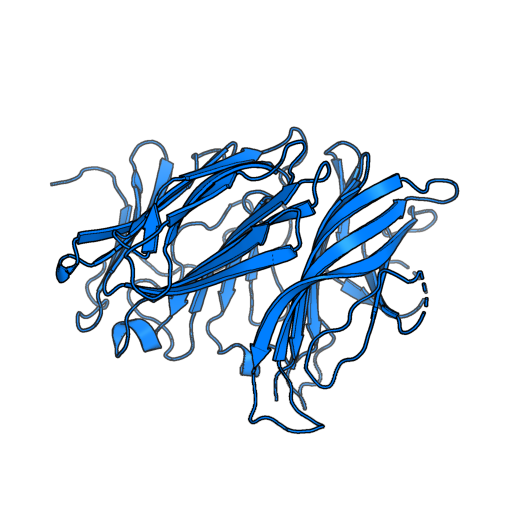.61 374 CYS A N 1
ATOM 2812 C CA . CYS A 1 374 ? -23.170 24.527 -0.840 1.00 13.97 374 CYS A CA 1
ATOM 2813 C C . CYS A 1 374 ? -23.910 24.266 0.467 1.00 14.29 374 CYS A C 1
ATOM 2814 O O . CYS A 1 374 ? -23.536 23.397 1.218 1.00 13.79 374 CYS A O 1
ATOM 2817 N N . GLU A 1 375 ? -24.934 25.065 0.730 1.00 15.10 375 GLU A N 1
ATOM 2818 C CA . GLU A 1 375 ? -25.786 24.891 1.877 1.00 16.58 375 GLU A CA 1
ATOM 2819 C C . GLU A 1 375 ? -27.235 24.844 1.395 1.00 16.18 375 GLU A C 1
ATOM 2820 O O . GLU A 1 375 ? -27.584 25.607 0.537 1.00 13.82 375 GLU A O 1
ATOM 2826 N N . LEU A 1 376 ? -28.033 23.937 1.967 1.00 17.21 376 LEU A N 1
ATOM 2827 C CA . LEU A 1 376 ? -29.463 23.791 1.582 1.00 18.92 376 LEU A CA 1
ATOM 2828 C C . LEU A 1 376 ? -30.340 23.892 2.836 1.00 22.54 376 LEU A C 1
ATOM 2829 O O . LEU A 1 376 ? -29.808 24.265 3.900 1.00 20.39 376 LEU A O 1
ATOM 2834 N N . SER A 1 377 ? -31.631 23.571 2.702 1.00 25.90 377 SER A N 1
ATOM 2835 C CA . SER A 1 377 ? -32.583 23.629 3.842 1.00 34.21 377 SER A CA 1
ATOM 2836 C C . SER A 1 377 ? -32.478 24.990 4.540 1.00 29.26 377 SER A C 1
ATOM 2837 O O . SER A 1 377 ? -33.287 25.873 4.191 1.00 38.85 377 SER A O 1
#

Radius of gyration: 19.86 Å; Cα contacts (8 Å, |Δi|>4): 1057; chains: 1; bounding box: 49×45×55 Å

Secondary structure (DSSP, 8-state):
--SS-EEEEEETTS--TT--SPP----TTS---S-SS-S---TT-EEEEEEEEEETTT--EEEEEEEEEHHHHHTT-EEEEEEEE-TTS-EEEEEEEESEEEEEE-TTS-EEEEEEETTTTEEEEEEE-TTSSEEEEEEEETTTEEEEEEEEEPSS---TTS--EETTTEEEEEEEEEEEEEEEEEEE-TTSS-EEEEEPPSSEEEEEEEEEESS-HHHH-SEEEEEEEEETTEEEEEEEEEPPTT--PPPEEEEEEEETTEEEEEE--B-----S-EEEEEEE---------SSS----EEEEEEE-SSTT--EEEEEEEEEEEEEEEESSSSSTT--EEEEEEEEEEEESTT--EEEEEEEEEEE--

Sequence (369 aa):
HMSNVTVSAFTVDKSISEEHVLPSSFIPGSGNIFPKFTSAIPKTAWELWYFDGISKDDKSSIVIGVTRNAEGLKHGGFKVQVFVIWADERTWHRDLFFPESVVSINESGVTDGIWKDATSNSSISFSCAGDLSKASLVFDVPGVVQGDMHLEALPGDTGLDTDARLGPSVYYVRPIGRASVKAQLSLYSSDATAAEQFSLGTSANGGMDRVWSPLSWPQVMTESYYLRTQVGPYAMQIMRIFPPAGSEDQPSTMARLYREGQLVCVAQHVVTRMTHDSLILSKQDNSEDVVTGGYRDKNTGYTVEFVEKGNEGQRWKFQVRHERIIWNTPTSRPGPDATGNTGFVEVLCGGTIGESYEGVGTGGQCELS

InterPro domains:
  IPR054499 Diels-Alderase, C-terminal domain [PF22903] (214-373)
  IPR056402 Diels-Alderase, N-terminal domain [PF24137] (5-211)

B-factor: mean 21.45, std 12.08, range [2.78, 108.41]

Foldseek 3Di:
DDDQKQKAKAFAPDAQQPRPDAADDDDFLDQPPDHRQGSHAQQAKKKWKKWKKAAQVQGKMKIKIWMDHNVQNHDFATWIKIWIAASVQDIDIDIDHARMWMWMQHNQRKIKIWRAHPVQGFIKMKIAHNLRQKMKIAGGRQLAKGWMKIWGADDADQCSNAAQDFPDFKGKGFSRQKTAMWIWMFGHDPRSPHTDIDTRDPPMMMGIMIMIGSHHPLQAAQKWKWKFKDFPQKTKTKIWGDGHPPDPDHIFMQMWMDGNRYTQAGAREEDPPAAHWHKDKAFAADPPQFAAAPAQDRTQWIKIKIFHHDDPTFIKIKTKGFRGWRDWDWQDDDDNHTWTKTKGWIWMFITGPPGTTTGTIIMMMGGHD

Solvent-accessible surface area: 16462 Å² total; per-residue (Å²): 230,129,80,113,39,65,49,0,37,0,24,28,120,140,85,14,77,126,48,178,25,144,80,49,67,37,84,105,49,38,5,6,15,30,1,2,24,0,31,67,28,65,172,42,1,21,0,31,0,25,0,1,0,5,0,96,90,53,44,2,0,0,5,0,8,1,25,0,49,6,107,2,14,133,148,55,4,0,66,0,49,0,9,0,0,28,46,90,85,110,64,19,92,53,73,24,116,4,39,37,0,21,0,22,57,51,124,96,30,41,12,53,0,58,0,71,29,88,136,62,124,10,21,3,28,3,35,1,29,54,110,22,42,122,3,29,1,81,3,64,13,75,19,33,0,60,30,48,0,92,2,95,33,51,118,52,67,83,9,24,125,21,70,3,114,2,4,96,28,1,60,10,5,11,4,3,8,22,0,41,6,154,3,92,2,35,1,43,43,116,94,51,111,58,52,83,109,0,51,15,12,98,62,7,33,4,0,0,0,0,1,7,0,52,63,33,87,69,91,10,3,32,18,13,0,21,0,9,6,44,0,35,16,0,5,0,2,0,17,3,7,67,22,31,90,84,45,176,71,140,38,21,2,5,0,2,0,4,75,127,9,118,38,38,0,48,0,47,79,29,62,126,227,107,115,93,12,9,0,27,19,46,83,56,118,140,108,173,74,39,43,46,2,48,36,130,26,109,8,11,2,0,14,0,29,0,6,59,119,26,125,161,16,97,98,4,89,0,80,4,63,0,18,37,46,3,35,62,40,94,51,49,211,128,41,126,113,11,8,6,44,3,0,0,0,0,28,1,49,8,5,23,175,94,42,72,85,120,3,11,0,3,2,10,10,17,23,26,111